Protein AF-A0A955D267-F1 (afdb_monomer_lite)

Radius of gyration: 20.83 Å; chains: 1; bounding box: 54×68×59 Å

Secondary structure (DSSP, 8-state):
-----------------SS-------SEEEEES--TT-SS----S-BSS----S--TT-SSSEE-TTEEEEE-TT-EE-TT-EES-TTS---SEEEEESSSEES-TTS--EEE-TTEEEEESSSEE--EEESS-EEEESS-EE-S-EEE-TT-EEEEEEEEEEETTEE---PPTTSEEEE-TTSTT--SEEEEEETTS-EEEEE-TTSPTT-EEEEEEPPPP-HHHHHHHHHHHHSS----

Foldseek 3Di:
DDDDDPPDPDPDLDDDPDDDDDRQQAPEEEEFDDDVPDPDYDPPLEPAD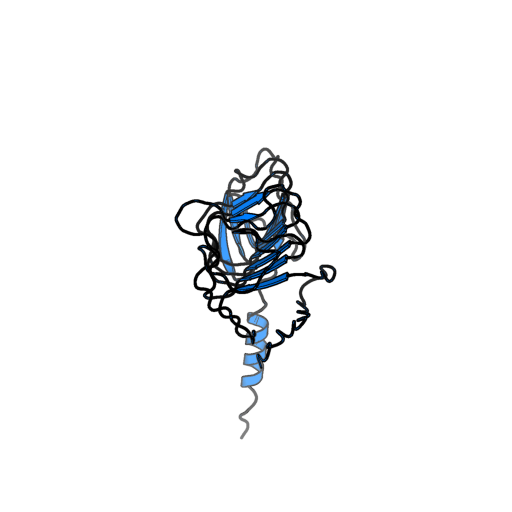DDDDDPPVQCPDLERAASYEYEYDANGEYEAPREDYDPVQPHANTEYEYCEEEYYDDPPHAHEYGHRYEYEANEYEHEEYEYYLYEYEAQYYYYNYAYEAELNYEYEFEFQWKDQLNHTPPPADAPDKDWQQLPDPDRRQWIWDAGQVRDTDIHRCVNYDHNYTYIYHNHHRPPPVVVVVVVVVVVPPDDDD

pLDDT: mean 76.89, std 23.11, range [27.62, 98.25]

Structure (mmCIF, N/CA/C/O backbone):
data_AF-A0A955D267-F1
#
_entry.id   AF-A0A955D267-F1
#
loop_
_atom_site.group_PDB
_atom_site.id
_atom_site.type_symbol
_atom_site.label_atom_id
_atom_site.label_alt_id
_atom_site.label_comp_id
_atom_site.label_asym_id
_atom_site.label_entity_id
_atom_site.label_seq_id
_atom_site.pdbx_PDB_ins_code
_atom_site.Cartn_x
_atom_site.Cartn_y
_atom_site.Cartn_z
_atom_site.occupancy
_atom_site.B_iso_or_equiv
_atom_site.auth_seq_id
_atom_site.auth_comp_id
_atom_site.auth_asym_id
_atom_site.auth_atom_id
_atom_site.pdbx_PDB_model_num
ATOM 1 N N . MET A 1 1 ? 22.257 -27.954 -38.634 1.00 38.00 1 MET A N 1
ATOM 2 C CA . MET A 1 1 ? 20.814 -27.785 -38.364 1.00 38.00 1 MET A CA 1
ATOM 3 C C . MET A 1 1 ? 20.678 -27.353 -36.914 1.00 38.00 1 MET A C 1
ATOM 5 O O . MET A 1 1 ? 20.873 -28.186 -36.045 1.00 38.00 1 MET A O 1
ATOM 9 N N . ASN A 1 2 ? 20.451 -26.062 -36.657 1.00 33.38 2 ASN A N 1
ATOM 10 C CA . ASN A 1 2 ? 20.150 -25.552 -35.317 1.00 33.38 2 ASN A CA 1
ATOM 11 C C . ASN A 1 2 ? 18.632 -25.444 -35.197 1.00 33.38 2 ASN A C 1
ATOM 13 O O . ASN A 1 2 ? 18.011 -24.654 -35.903 1.00 33.38 2 ASN A O 1
ATOM 17 N N . THR A 1 3 ? 18.039 -26.269 -34.344 1.00 40.19 3 THR A N 1
ATOM 18 C CA . THR A 1 3 ? 16.629 -26.176 -33.972 1.00 40.19 3 THR A CA 1
ATOM 19 C C . THR A 1 3 ? 16.466 -25.017 -32.998 1.00 40.19 3 THR A C 1
ATOM 21 O O . THR A 1 3 ? 16.756 -25.149 -31.812 1.00 40.19 3 THR A O 1
ATOM 24 N N . SER A 1 4 ? 16.030 -23.868 -33.511 1.00 37.66 4 SER A N 1
ATOM 25 C CA . SER A 1 4 ? 15.519 -22.760 -32.709 1.00 37.66 4 SER A CA 1
ATOM 26 C C . SER A 1 4 ? 14.298 -23.242 -31.921 1.00 37.66 4 SER A C 1
ATOM 28 O O . SER A 1 4 ? 13.255 -23.525 -32.514 1.00 37.66 4 SER A O 1
ATOM 30 N N . GLN A 1 5 ? 14.418 -23.360 -30.599 1.00 33.06 5 GLN A N 1
ATOM 31 C CA . GLN A 1 5 ? 13.253 -23.522 -29.734 1.00 33.06 5 GLN A CA 1
ATOM 32 C C . GLN A 1 5 ? 12.481 -22.200 -29.733 1.00 33.06 5 GLN A C 1
ATOM 34 O O . GLN A 1 5 ? 12.948 -21.192 -29.208 1.00 33.06 5 GLN A O 1
ATOM 39 N N . LEU A 1 6 ? 11.316 -22.208 -30.380 1.00 33.72 6 LEU A N 1
ATOM 40 C CA . LEU A 1 6 ? 10.323 -21.146 -30.286 1.00 33.72 6 LEU A CA 1
ATOM 41 C C . LEU A 1 6 ? 9.853 -21.050 -28.830 1.00 33.72 6 LEU A C 1
ATOM 43 O O . LEU A 1 6 ? 9.139 -21.929 -28.346 1.00 33.72 6 LEU A O 1
ATOM 47 N N . ALA A 1 7 ? 10.243 -19.980 -28.139 1.00 30.81 7 ALA A N 1
ATOM 48 C CA . ALA A 1 7 ? 9.592 -19.579 -26.902 1.00 30.81 7 ALA A CA 1
ATOM 49 C C . ALA A 1 7 ? 8.142 -19.210 -27.244 1.00 30.81 7 ALA A C 1
ATOM 51 O O . ALA A 1 7 ? 7.879 -18.229 -27.939 1.00 30.81 7 ALA A O 1
ATOM 52 N N . THR A 1 8 ? 7.198 -20.047 -26.821 1.00 27.62 8 THR A N 1
ATOM 53 C CA . THR A 1 8 ? 5.772 -19.756 -26.971 1.00 27.62 8 THR A CA 1
ATOM 54 C C . THR A 1 8 ? 5.404 -18.758 -25.882 1.00 27.62 8 THR A C 1
ATOM 56 O O . THR A 1 8 ? 5.398 -19.104 -24.703 1.00 27.62 8 THR A O 1
ATOM 59 N N . VAL A 1 9 ? 5.135 -17.511 -26.269 1.00 30.92 9 VAL A N 1
ATOM 60 C CA . VAL A 1 9 ? 4.567 -16.499 -25.373 1.00 30.92 9 VAL A CA 1
ATOM 61 C C . VAL A 1 9 ? 3.122 -16.910 -25.099 1.00 30.92 9 VAL A C 1
ATOM 63 O O . VAL A 1 9 ? 2.236 -16.693 -25.921 1.00 30.92 9 VAL A O 1
ATOM 66 N N . ALA A 1 10 ? 2.891 -17.580 -23.972 1.00 30.97 10 ALA A N 1
ATOM 67 C CA . ALA A 1 10 ? 1.545 -17.844 -23.491 1.00 30.97 10 ALA A CA 1
ATOM 68 C C . ALA A 1 10 ? 1.017 -16.566 -22.833 1.00 30.97 10 ALA A C 1
ATOM 70 O O . ALA A 1 10 ? 1.478 -16.167 -21.766 1.00 30.97 10 ALA A O 1
ATOM 71 N N . THR A 1 11 ? 0.060 -15.906 -23.480 1.00 33.47 11 THR A N 1
ATOM 72 C CA . THR A 1 11 ? -0.694 -14.809 -22.872 1.00 33.47 11 THR A CA 1
ATOM 73 C C . THR A 1 11 ? -1.591 -15.407 -21.788 1.00 33.47 11 THR A C 1
ATOM 75 O O . THR A 1 11 ? -2.624 -16.005 -22.086 1.00 33.47 11 THR A O 1
ATOM 78 N N . LEU A 1 12 ? -1.169 -15.322 -20.525 1.00 31.92 12 LEU A N 1
ATOM 79 C CA . LEU A 1 12 ? -1.964 -15.776 -19.388 1.00 31.92 12 LEU A CA 1
ATOM 80 C C . LEU A 1 12 ? -2.878 -14.631 -18.938 1.00 31.92 12 LEU A C 1
ATOM 82 O O . LEU A 1 12 ? -2.429 -13.671 -18.320 1.00 31.92 12 LEU A O 1
ATOM 86 N N . THR A 1 13 ? -4.170 -14.725 -19.245 1.00 31.95 13 THR A N 1
ATOM 87 C CA . THR A 1 13 ? -5.175 -13.786 -18.732 1.00 31.95 13 THR A CA 1
ATOM 88 C C . THR A 1 13 ? -5.566 -14.197 -17.311 1.00 31.95 13 THR A C 1
ATOM 90 O O . THR A 1 13 ? -6.443 -15.039 -17.113 1.00 31.95 13 THR A O 1
ATOM 93 N N . LEU A 1 14 ? -4.896 -13.634 -16.303 1.00 30.53 14 LEU A N 1
ATOM 94 C CA . LEU A 1 14 ? -5.257 -13.834 -14.899 1.00 30.53 14 LEU A CA 1
ATOM 95 C C . LEU A 1 14 ? -6.478 -12.958 -14.568 1.00 30.53 14 LEU A C 1
ATOM 97 O O . LEU A 1 14 ? -6.387 -11.735 -14.563 1.00 30.53 14 LEU A O 1
ATOM 101 N N . THR A 1 15 ? -7.637 -13.569 -14.311 1.00 30.72 15 THR A N 1
ATOM 102 C CA . THR A 1 15 ? -8.845 -12.825 -13.910 1.00 30.72 15 THR A CA 1
ATOM 103 C C . THR A 1 15 ? -8.922 -12.788 -12.383 1.00 30.72 15 THR A C 1
ATOM 105 O O . THR A 1 15 ? -9.498 -13.680 -11.760 1.00 30.72 15 THR A O 1
ATOM 108 N N . LEU A 1 16 ? -8.307 -11.781 -11.758 1.00 33.72 16 LEU A N 1
ATOM 109 C CA . LEU A 1 16 ? -8.447 -11.537 -10.320 1.00 33.72 16 LEU A CA 1
ATOM 110 C C . LEU A 1 16 ? -9.866 -11.028 -10.039 1.00 33.72 16 LEU A C 1
ATOM 112 O O . LEU A 1 16 ? -10.233 -9.913 -10.402 1.00 33.72 16 LEU A O 1
ATOM 116 N N . THR A 1 17 ? -10.689 -11.865 -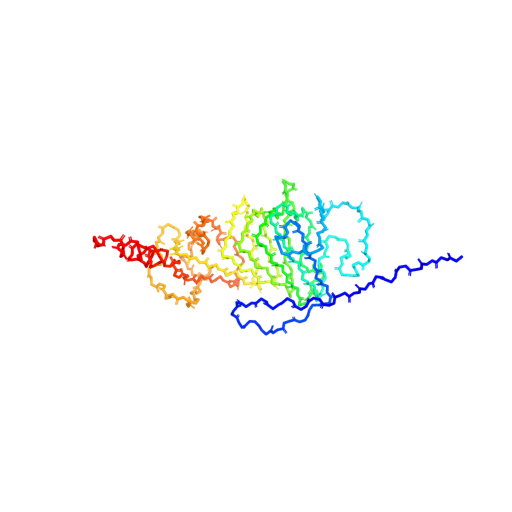9.408 1.00 33.81 17 THR A N 1
ATOM 117 C CA . THR A 1 17 ? -12.029 -11.461 -8.965 1.00 33.81 17 THR A CA 1
ATOM 118 C C . THR A 1 17 ? -11.925 -10.844 -7.575 1.00 33.81 17 THR A C 1
ATOM 120 O O . THR A 1 17 ? -12.118 -11.524 -6.572 1.00 33.81 17 THR A O 1
ATOM 123 N N . ALA A 1 18 ? -11.623 -9.549 -7.519 1.00 32.06 18 ALA A N 1
ATOM 124 C CA . ALA A 1 18 ? -11.915 -8.713 -6.360 1.00 32.06 18 ALA A CA 1
ATOM 125 C C . ALA A 1 18 ? -12.164 -7.265 -6.822 1.00 32.06 18 ALA A C 1
ATOM 127 O O . ALA A 1 18 ? -11.240 -6.565 -7.208 1.00 32.06 18 ALA A O 1
ATOM 128 N N . GLY A 1 19 ? -13.437 -6.848 -6.812 1.00 35.00 19 GLY A N 1
ATOM 129 C CA . GLY A 1 19 ? -13.861 -5.441 -6.788 1.00 35.00 19 GLY A CA 1
ATOM 130 C C . GLY A 1 19 ? -13.443 -4.551 -7.964 1.00 35.00 19 GLY A C 1
ATOM 131 O O . GLY A 1 19 ? -12.580 -3.709 -7.792 1.00 35.00 19 GLY A O 1
ATOM 132 N N . ILE A 1 20 ? -14.101 -4.708 -9.122 1.00 33.75 20 ILE A N 1
ATOM 133 C CA . ILE A 1 20 ? -14.244 -3.740 -10.241 1.00 33.75 20 ILE A CA 1
ATOM 134 C C . ILE A 1 20 ? -13.129 -2.671 -10.354 1.00 33.75 20 ILE A C 1
ATOM 136 O O . ILE A 1 20 ? -13.398 -1.472 -10.392 1.00 33.75 20 ILE A O 1
ATOM 140 N N . ALA A 1 21 ? -11.873 -3.091 -10.479 1.00 44.81 21 ALA A N 1
ATOM 141 C CA . ALA A 1 21 ? -10.917 -2.337 -11.275 1.00 44.81 21 ALA A CA 1
ATOM 142 C C . ALA A 1 21 ? -11.182 -2.729 -12.734 1.00 44.81 21 ALA A C 1
ATOM 144 O O . ALA A 1 21 ? -11.364 -3.913 -13.033 1.00 44.81 21 ALA A O 1
ATOM 145 N N . ALA A 1 22 ? -11.291 -1.754 -13.641 1.00 49.09 22 ALA A N 1
ATOM 146 C CA . ALA A 1 22 ? -11.425 -2.042 -15.068 1.00 49.09 22 ALA A CA 1
ATOM 147 C C . ALA A 1 22 ? -10.337 -3.043 -15.482 1.00 49.09 22 ALA A C 1
ATOM 149 O O . ALA A 1 22 ? -9.199 -2.906 -15.039 1.00 49.09 22 ALA A O 1
ATOM 150 N N . ALA A 1 23 ? -10.678 -4.052 -16.289 1.00 56.66 23 ALA A N 1
ATOM 151 C CA . ALA A 1 23 ? -9.711 -5.051 -16.732 1.00 56.66 23 ALA A CA 1
ATOM 152 C C . ALA A 1 23 ? -8.517 -4.345 -17.397 1.00 56.66 23 ALA A C 1
ATOM 154 O O . ALA A 1 23 ? -8.646 -3.790 -18.490 1.00 56.66 23 ALA A O 1
ATOM 155 N N . ARG A 1 24 ? -7.372 -4.321 -16.710 1.00 70.88 24 ARG A N 1
ATOM 156 C CA . ARG A 1 24 ? -6.133 -3.742 -17.230 1.00 70.88 24 ARG A CA 1
ATOM 157 C C . ARG A 1 24 ? -5.422 -4.818 -18.031 1.00 70.88 24 ARG A C 1
ATOM 159 O O . ARG A 1 24 ? -5.389 -5.981 -17.638 1.00 70.88 24 ARG A O 1
ATOM 166 N N . THR A 1 25 ? -4.877 -4.431 -19.176 1.00 76.62 25 THR A N 1
ATOM 167 C CA . THR A 1 25 ? -3.987 -5.304 -19.942 1.00 76.62 25 THR A CA 1
ATOM 168 C C . THR A 1 25 ? -2.562 -4.879 -19.628 1.00 76.62 25 THR A C 1
ATOM 170 O O . THR A 1 25 ? -2.243 -3.698 -19.747 1.00 76.62 25 THR A O 1
ATOM 173 N N . PHE A 1 26 ? -1.729 -5.829 -19.213 1.00 73.25 26 PHE A N 1
ATOM 174 C CA . PHE A 1 26 ? -0.303 -5.618 -18.987 1.00 73.25 26 PHE A CA 1
ATOM 175 C C . PHE A 1 26 ? 0.482 -6.277 -20.114 1.00 73.25 26 PHE A C 1
ATOM 177 O O . PHE A 1 26 ? 0.151 -7.383 -20.550 1.00 73.25 26 PHE A O 1
ATOM 184 N N . THR A 1 27 ? 1.515 -5.595 -20.596 1.00 76.44 27 THR A N 1
ATOM 185 C CA . THR A 1 27 ? 2.427 -6.147 -21.606 1.00 76.44 27 THR A CA 1
ATOM 186 C C . THR A 1 27 ? 3.469 -7.056 -20.965 1.00 76.44 27 THR A C 1
ATOM 188 O O . THR A 1 27 ? 3.955 -7.983 -21.608 1.00 76.44 27 THR A O 1
ATOM 191 N N . THR A 1 28 ? 3.782 -6.824 -19.687 1.00 75.25 28 THR A N 1
ATOM 192 C CA . THR A 1 28 ? 4.731 -7.619 -18.906 1.00 75.25 28 THR A CA 1
ATOM 193 C C . THR A 1 28 ? 4.087 -8.075 -17.605 1.00 75.25 28 THR A C 1
ATOM 195 O O . THR A 1 28 ? 3.559 -7.254 -16.864 1.00 75.25 28 THR A O 1
ATOM 198 N N . VAL A 1 29 ? 4.165 -9.372 -17.301 1.00 80.25 29 VAL A N 1
ATOM 199 C CA . VAL A 1 29 ? 3.752 -9.939 -16.008 1.00 80.25 29 VAL A CA 1
ATOM 200 C C . VAL A 1 29 ? 4.915 -10.748 -15.444 1.00 80.25 29 VAL A C 1
ATOM 202 O O . VAL A 1 29 ? 5.410 -11.662 -16.102 1.00 80.25 29 VAL A O 1
ATOM 205 N N . LEU A 1 30 ? 5.347 -10.413 -14.230 1.00 81.88 30 LEU A N 1
ATOM 206 C CA . LEU A 1 30 ? 6.429 -11.081 -13.515 1.00 81.88 30 LEU A CA 1
ATOM 207 C C . LEU A 1 30 ? 5.902 -11.700 -12.221 1.00 81.88 30 LEU A C 1
ATOM 209 O O . LEU A 1 30 ? 5.341 -11.000 -11.389 1.00 81.88 30 LEU A O 1
ATOM 213 N N . ASN A 1 31 ? 6.148 -12.989 -12.011 1.00 79.75 31 ASN A N 1
ATOM 214 C CA . ASN A 1 31 ? 5.818 -13.675 -10.762 1.00 79.75 31 ASN A CA 1
ATOM 215 C C . ASN A 1 31 ? 7.115 -14.080 -10.053 1.00 79.75 31 ASN A C 1
ATOM 217 O O . ASN A 1 31 ? 7.972 -14.719 -10.666 1.00 79.75 31 ASN A O 1
ATOM 221 N N . ILE A 1 32 ? 7.261 -13.716 -8.777 1.00 76.38 32 ILE A N 1
ATOM 222 C CA . ILE A 1 32 ? 8.449 -14.003 -7.960 1.00 76.38 32 ILE A CA 1
ATOM 223 C C . ILE A 1 32 ? 8.035 -14.799 -6.721 1.00 76.38 32 ILE A C 1
ATOM 225 O O . ILE A 1 32 ? 7.131 -14.395 -5.992 1.00 76.38 32 ILE A O 1
ATOM 229 N N . GLY A 1 33 ? 8.753 -15.886 -6.438 1.00 66.62 33 GLY A N 1
ATOM 230 C CA . GLY A 1 33 ? 8.506 -16.754 -5.286 1.00 66.62 33 GLY A CA 1
ATOM 231 C C . GLY A 1 33 ? 7.738 -18.022 -5.649 1.00 66.62 33 GLY A C 1
ATOM 232 O O . GLY A 1 33 ? 7.451 -18.298 -6.814 1.00 66.62 33 GLY A O 1
ATOM 233 N N . THR A 1 34 ? 7.424 -18.822 -4.634 1.00 70.19 34 THR A N 1
ATOM 234 C CA . THR A 1 34 ? 6.665 -20.060 -4.816 1.00 70.19 34 THR A CA 1
ATOM 235 C C . THR A 1 34 ? 5.184 -19.714 -4.879 1.00 70.19 34 THR A C 1
ATOM 237 O O . THR A 1 34 ? 4.509 -19.651 -3.849 1.00 70.19 34 THR A O 1
ATOM 240 N N . ASP A 1 35 ? 4.680 -19.449 -6.081 1.00 56.88 35 ASP A N 1
ATOM 241 C CA . ASP A 1 35 ? 3.239 -19.423 -6.313 1.00 56.88 35 ASP A CA 1
ATOM 242 C C . ASP A 1 35 ? 2.715 -20.873 -6.255 1.00 56.88 35 ASP A C 1
ATOM 244 O O . ASP A 1 35 ? 3.151 -21.703 -7.058 1.00 56.88 35 ASP A O 1
ATOM 248 N N . PRO A 1 36 ? 1.790 -21.214 -5.339 1.00 53.16 36 PRO A N 1
ATOM 249 C CA . PRO A 1 36 ? 1.198 -22.550 -5.283 1.00 53.16 36 PRO A CA 1
ATOM 250 C C . PRO A 1 36 ? 0.411 -22.935 -6.550 1.00 53.16 36 PRO A C 1
ATOM 252 O O . PRO A 1 36 ? 0.078 -24.109 -6.708 1.00 53.16 36 PRO A O 1
ATOM 255 N N . ASN A 1 37 ? 0.118 -21.986 -7.447 1.00 48.72 37 ASN A N 1
ATOM 256 C CA . ASN A 1 37 ? -0.680 -22.191 -8.656 1.00 48.72 37 ASN A CA 1
ATOM 257 C C . ASN A 1 37 ? 0.075 -21.936 -9.979 1.00 48.72 37 ASN A C 1
ATOM 259 O O . ASN A 1 37 ? -0.503 -22.171 -11.043 1.00 48.72 37 ASN A O 1
ATOM 263 N N . ALA A 1 38 ? 1.338 -21.487 -9.967 1.00 47.62 38 ALA A N 1
ATOM 264 C CA . ALA A 1 38 ? 2.069 -21.202 -11.208 1.00 47.62 38 ALA A CA 1
ATOM 265 C C . ALA A 1 38 ? 2.815 -22.429 -11.753 1.00 47.62 38 ALA A C 1
ATOM 267 O O . ALA A 1 38 ? 3.667 -23.017 -11.091 1.00 47.62 38 ALA A O 1
ATOM 268 N N . GLY A 1 39 ? 2.567 -22.755 -13.027 1.00 34.62 39 GLY A N 1
ATOM 269 C CA . GLY A 1 39 ? 3.321 -23.760 -13.790 1.00 34.62 39 GLY A CA 1
ATOM 270 C C . GLY A 1 39 ? 4.699 -23.295 -14.286 1.00 34.62 39 GLY A C 1
ATOM 271 O O . GLY A 1 39 ? 5.420 -24.085 -14.889 1.00 34.62 39 GLY A O 1
ATOM 272 N N . VAL A 1 40 ? 5.076 -22.034 -14.048 1.00 39.03 40 VAL A N 1
ATOM 273 C CA . VAL A 1 40 ? 6.408 -21.496 -14.357 1.00 39.03 40 VAL A CA 1
ATOM 274 C C . VAL A 1 40 ? 6.882 -20.691 -13.153 1.00 39.03 40 VAL A C 1
ATOM 276 O O . VAL A 1 40 ? 6.442 -19.567 -12.926 1.00 39.03 40 VAL A O 1
ATOM 279 N N . MET A 1 41 ? 7.752 -21.314 -12.362 1.00 40.75 41 MET A N 1
ATOM 280 C CA . MET A 1 41 ? 8.455 -20.691 -11.246 1.00 40.75 41 MET A CA 1
ATOM 281 C C . MET A 1 41 ? 9.782 -20.136 -11.758 1.00 40.75 41 MET A C 1
ATOM 283 O O . MET A 1 41 ? 10.575 -20.876 -12.339 1.00 40.75 41 MET A O 1
ATOM 287 N N . PHE A 1 42 ? 10.048 -18.861 -11.500 1.00 45.03 42 PHE A N 1
ATOM 288 C CA . PHE A 1 42 ? 11.422 -18.390 -11.396 1.00 45.03 42 PHE A CA 1
ATOM 289 C C . PHE A 1 42 ? 11.786 -18.525 -9.918 1.00 45.03 42 PHE A C 1
ATOM 291 O O . PHE A 1 42 ? 11.298 -17.746 -9.098 1.00 45.03 42 PHE A O 1
ATOM 298 N N . ASP A 1 43 ? 12.616 -19.506 -9.550 1.00 36.97 43 ASP A N 1
ATOM 299 C CA . ASP A 1 43 ? 13.201 -19.602 -8.202 1.00 36.97 43 ASP A CA 1
ATOM 300 C C . ASP A 1 43 ? 14.299 -18.534 -8.015 1.00 36.97 43 ASP A C 1
ATOM 302 O O . ASP A 1 43 ? 15.398 -18.776 -7.530 1.00 36.97 43 ASP A O 1
ATOM 306 N N . GLY A 1 44 ? 13.995 -17.303 -8.434 1.00 39.88 44 GLY A N 1
ATOM 307 C CA . GLY A 1 44 ? 14.879 -16.159 -8.349 1.00 39.88 44 GLY A CA 1
ATOM 308 C C . GLY A 1 44 ? 15.098 -15.787 -6.894 1.00 39.88 44 GLY A C 1
ATOM 309 O O . GLY A 1 44 ? 14.330 -15.024 -6.314 1.00 39.88 44 GLY A O 1
ATOM 310 N N . SER A 1 45 ? 16.196 -16.279 -6.330 1.00 33.12 45 SER A N 1
ATOM 311 C CA . SER A 1 45 ? 16.725 -15.903 -5.020 1.00 33.12 45 SER A CA 1
ATOM 312 C C . SER A 1 45 ? 17.074 -14.413 -4.880 1.00 33.12 45 SER A C 1
ATOM 314 O O . SER A 1 45 ? 17.509 -14.005 -3.808 1.00 33.12 45 SER A O 1
ATOM 316 N N . SER A 1 46 ? 16.889 -13.590 -5.915 1.00 40.41 46 SER A N 1
ATOM 317 C CA . SER A 1 46 ? 16.994 -12.128 -5.860 1.00 40.41 46 SER A CA 1
ATOM 318 C C . SER A 1 46 ? 16.780 -11.512 -7.247 1.00 40.41 46 SER A C 1
ATOM 320 O O . SER A 1 46 ? 17.562 -11.757 -8.162 1.00 40.41 46 SER A O 1
ATOM 322 N N . VAL A 1 47 ? 15.788 -10.629 -7.410 1.00 48.31 47 VAL A N 1
ATOM 323 C CA . VAL A 1 47 ? 15.781 -9.660 -8.525 1.00 48.31 47 VAL A CA 1
ATOM 324 C C . VAL A 1 47 ? 16.547 -8.430 -8.047 1.00 48.31 47 VAL A C 1
ATOM 326 O O . VAL A 1 47 ? 15.983 -7.458 -7.556 1.00 48.31 47 VAL A O 1
ATOM 329 N N . GLY A 1 48 ? 17.871 -8.541 -8.061 1.00 40.72 48 GLY A N 1
ATOM 330 C CA . GLY A 1 48 ? 18.771 -7.492 -7.592 1.00 40.72 48 GLY A CA 1
ATOM 331 C C . GLY A 1 48 ? 20.201 -8.004 -7.573 1.00 40.72 48 GLY A C 1
ATOM 332 O O . GLY A 1 48 ? 20.674 -8.519 -6.565 1.00 40.72 48 GLY A O 1
ATOM 333 N N . GLY A 1 49 ? 20.871 -7.900 -8.719 1.00 33.44 49 GLY A N 1
ATOM 334 C CA . GLY A 1 49 ? 22.256 -8.329 -8.896 1.00 33.44 49 GLY A CA 1
ATOM 335 C C . GLY A 1 49 ? 22.424 -9.243 -10.103 1.00 33.44 49 GLY A C 1
ATOM 336 O O . GLY A 1 49 ? 22.381 -10.455 -9.965 1.00 33.44 49 GLY A O 1
ATOM 337 N N . GLY A 1 50 ? 22.608 -8.627 -11.273 1.00 40.47 50 GLY A N 1
ATOM 338 C CA . GLY A 1 50 ? 23.215 -9.201 -12.479 1.00 40.47 50 GLY A CA 1
ATOM 339 C C . GLY A 1 50 ? 23.089 -10.709 -12.708 1.00 40.47 50 GLY A C 1
ATOM 340 O O . GLY A 1 50 ? 24.079 -11.416 -12.575 1.00 40.47 50 GLY A O 1
ATOM 341 N N . PHE A 1 51 ? 21.936 -11.172 -13.188 1.00 32.88 51 PHE A N 1
ATOM 342 C CA . PHE A 1 51 ? 21.847 -12.406 -13.971 1.00 32.88 51 PHE A CA 1
ATOM 343 C C . PHE A 1 51 ? 20.876 -12.188 -15.130 1.00 32.88 51 PHE A C 1
ATOM 345 O O . PHE A 1 51 ? 19.759 -11.718 -14.936 1.00 32.88 51 PHE A O 1
ATOM 352 N N . GLY A 1 52 ? 21.333 -12.477 -16.348 1.00 49.09 52 GLY A N 1
ATOM 353 C CA . GLY A 1 52 ? 20.528 -12.369 -17.556 1.00 49.09 52 GLY A CA 1
ATOM 354 C C . GLY A 1 52 ? 19.858 -13.694 -17.890 1.00 49.09 52 GLY A C 1
ATOM 355 O O . GLY A 1 52 ? 20.562 -14.646 -18.199 1.00 49.09 52 GLY A O 1
ATOM 356 N N . PHE A 1 53 ? 18.525 -13.716 -17.893 1.00 32.88 53 PHE A N 1
ATOM 357 C CA . PHE A 1 53 ? 17.709 -14.472 -18.845 1.00 32.88 53 PHE A CA 1
ATOM 358 C C . PHE A 1 53 ? 16.357 -13.777 -19.037 1.00 32.88 53 PHE A C 1
ATOM 360 O O . PHE A 1 53 ? 15.794 -13.226 -18.098 1.00 32.88 53 PHE A O 1
ATOM 367 N N . VAL A 1 54 ? 15.873 -13.876 -20.281 1.00 35.94 54 VAL A N 1
ATOM 368 C CA . VAL A 1 54 ? 14.715 -13.207 -20.895 1.00 35.94 54 VAL A CA 1
ATOM 369 C C . VAL A 1 54 ? 14.888 -11.689 -20.977 1.00 35.94 54 VAL A C 1
ATOM 371 O O . VAL A 1 54 ? 14.981 -11.001 -19.968 1.00 35.94 54 VAL A O 1
ATOM 374 N N . SER A 1 55 ? 14.933 -11.167 -22.207 1.00 40.53 55 SER A N 1
ATOM 375 C CA . SER A 1 55 ? 14.750 -9.736 -22.469 1.00 40.53 55 SER A CA 1
ATOM 376 C C . SER A 1 55 ? 13.352 -9.363 -21.984 1.00 40.53 55 SER A C 1
ATOM 378 O O . SER A 1 55 ? 12.360 -9.548 -22.682 1.00 40.53 55 SER A O 1
ATOM 380 N N . LEU A 1 56 ? 13.267 -8.959 -20.722 1.00 45.12 56 LEU A N 1
ATOM 381 C CA . LEU A 1 56 ? 12.161 -8.204 -20.175 1.00 45.12 56 LEU A CA 1
ATOM 382 C C . LEU A 1 56 ? 12.469 -6.771 -20.571 1.00 45.12 56 LEU A C 1
ATOM 384 O O . LEU A 1 56 ? 13.144 -6.062 -19.830 1.00 45.12 56 LEU A O 1
ATOM 388 N N . ASP A 1 57 ? 12.020 -6.353 -21.751 1.00 42.12 57 ASP A N 1
ATOM 389 C CA . ASP A 1 57 ? 12.256 -4.987 -22.239 1.00 42.12 57 ASP A CA 1
ATOM 390 C C . ASP A 1 57 ? 11.729 -3.919 -21.240 1.00 42.12 57 ASP A C 1
ATOM 392 O O . ASP A 1 57 ? 12.150 -2.767 -21.288 1.00 42.12 57 ASP A O 1
ATOM 396 N N . ASN A 1 58 ? 10.899 -4.329 -20.264 1.00 40.44 58 ASN A N 1
ATOM 397 C CA . ASN A 1 58 ? 10.356 -3.523 -19.163 1.00 40.44 58 ASN A CA 1
ATOM 398 C C . ASN A 1 58 ? 11.065 -3.653 -17.793 1.00 40.44 58 ASN A C 1
ATOM 400 O O . ASN A 1 58 ? 10.630 -2.998 -16.844 1.00 40.44 58 ASN A O 1
ATOM 404 N N . LEU A 1 59 ? 12.130 -4.456 -17.657 1.00 47.97 59 LEU A N 1
ATOM 405 C CA . LEU A 1 59 ? 13.042 -4.424 -16.500 1.00 47.97 59 LEU A CA 1
ATOM 406 C C . LEU A 1 59 ? 14.402 -3.855 -16.924 1.00 47.97 59 LEU A C 1
ATOM 408 O O . LEU A 1 59 ? 15.415 -4.556 -16.975 1.00 47.97 59 LEU A O 1
ATOM 412 N N . SER A 1 60 ? 14.450 -2.563 -17.250 1.00 45.22 60 SER A N 1
ATOM 413 C CA . SER A 1 60 ? 15.721 -1.873 -17.477 1.00 45.22 60 SER A CA 1
ATOM 414 C C . SER A 1 60 ? 16.394 -1.572 -16.130 1.00 45.22 60 SER A C 1
ATOM 416 O O . SER A 1 60 ? 16.242 -0.490 -15.562 1.00 45.22 60 SER A O 1
ATOM 418 N N . GLY A 1 61 ? 17.121 -2.549 -15.586 1.00 58.09 61 GLY A N 1
ATOM 419 C CA . GLY A 1 61 ? 17.751 -2.445 -14.267 1.00 58.09 61 GLY A CA 1
ATOM 420 C C . GLY A 1 61 ? 16.788 -2.775 -13.122 1.00 58.09 61 GLY A C 1
ATOM 421 O O . GLY A 1 61 ? 15.968 -3.680 -13.234 1.00 58.09 61 GLY A O 1
ATOM 422 N N . ASN A 1 62 ? 16.896 -2.054 -12.002 1.00 73.88 62 ASN A N 1
ATOM 423 C CA . ASN A 1 62 ? 16.052 -2.243 -10.815 1.00 73.88 62 ASN A CA 1
ATOM 424 C C . ASN A 1 62 ? 14.711 -1.481 -10.941 1.00 73.88 62 ASN A C 1
ATOM 426 O O . ASN A 1 62 ? 14.317 -0.795 -10.002 1.00 73.88 62 ASN A O 1
ATOM 430 N N . VAL A 1 63 ? 14.051 -1.507 -12.104 1.00 84.31 63 VAL A N 1
ATOM 431 C CA . VAL A 1 63 ? 12.833 -0.720 -12.384 1.00 84.31 63 VAL A CA 1
ATOM 432 C C . VAL A 1 63 ? 11.774 -1.603 -13.035 1.00 84.31 63 VAL A C 1
ATOM 434 O O . VAL A 1 63 ? 12.078 -2.249 -14.030 1.00 84.31 63 VAL A O 1
ATOM 437 N N . LEU A 1 64 ? 10.537 -1.585 -12.533 1.00 88.62 64 LEU A N 1
ATOM 438 C CA . LEU A 1 64 ? 9.363 -2.059 -13.274 1.00 88.62 64 LEU A CA 1
ATOM 439 C C . LEU A 1 64 ? 8.808 -0.912 -14.126 1.00 88.62 64 LEU A C 1
ATOM 441 O O . LEU A 1 64 ? 8.371 0.096 -13.573 1.00 88.62 64 LEU A O 1
ATOM 445 N N . GLY A 1 65 ? 8.868 -1.046 -15.451 1.00 88.31 65 GLY A N 1
ATOM 446 C CA . GLY A 1 65 ? 8.371 -0.046 -16.400 1.00 88.31 65 GLY A CA 1
ATOM 447 C C . GLY A 1 65 ? 6.848 -0.037 -16.577 1.00 88.31 65 GLY A C 1
ATOM 448 O O . GLY A 1 65 ? 6.128 -0.835 -15.975 1.00 88.31 65 GLY A O 1
ATOM 449 N N . SER A 1 66 ? 6.375 0.878 -17.431 1.00 89.88 66 SER A N 1
ATOM 450 C CA . SER A 1 66 ? 4.960 1.018 -17.798 1.00 89.88 66 SER A CA 1
ATOM 451 C C . SER A 1 66 ? 4.356 -0.276 -18.346 1.00 89.88 66 SER A C 1
ATOM 453 O O . SER A 1 66 ? 5.055 -1.104 -18.930 1.00 89.88 66 SER A O 1
ATOM 455 N N . ASP A 1 67 ? 3.045 -0.440 -18.162 1.00 89.31 67 ASP A N 1
ATOM 456 C CA . ASP A 1 67 ? 2.295 -1.646 -18.546 1.00 89.31 67 ASP A CA 1
ATOM 457 C C . ASP A 1 67 ? 2.860 -2.946 -17.934 1.00 89.31 67 ASP A C 1
ATOM 459 O O . ASP A 1 67 ? 2.688 -4.041 -18.485 1.00 89.31 67 ASP A O 1
ATOM 463 N N . GLY A 1 68 ? 3.546 -2.829 -16.795 1.00 86.81 68 GLY A N 1
ATOM 464 C CA . GLY A 1 68 ? 4.149 -3.928 -16.056 1.00 86.81 68 GLY A CA 1
ATOM 465 C C . GLY A 1 68 ? 3.332 -4.334 -14.833 1.00 86.81 68 GLY A C 1
ATOM 466 O O . GLY A 1 68 ? 2.885 -3.490 -14.060 1.00 86.81 68 GLY A O 1
ATOM 467 N N . GLN A 1 69 ? 3.205 -5.639 -14.617 1.00 89.69 69 GLN A N 1
ATOM 468 C CA . GLN A 1 69 ? 2.686 -6.221 -13.386 1.00 89.69 69 GLN A CA 1
ATOM 469 C C . GLN A 1 69 ? 3.751 -7.095 -12.719 1.00 89.69 69 GLN A C 1
ATOM 471 O O . GLN A 1 69 ? 4.417 -7.887 -13.387 1.00 89.69 69 GLN A O 1
ATOM 476 N N . LEU A 1 70 ? 3.884 -6.992 -11.397 1.00 90.06 70 LEU A N 1
ATOM 477 C CA . LEU A 1 70 ? 4.698 -7.889 -10.579 1.00 90.06 70 LEU A CA 1
ATOM 478 C C . LEU A 1 70 ? 3.841 -8.511 -9.479 1.00 90.06 70 LEU A C 1
ATOM 480 O O . LEU A 1 70 ? 3.204 -7.800 -8.714 1.00 90.06 70 LEU A O 1
ATOM 484 N N . ASN A 1 71 ? 3.875 -9.831 -9.346 1.00 87.56 71 ASN A N 1
ATOM 485 C CA . ASN A 1 71 ? 3.265 -10.553 -8.238 1.00 87.56 71 ASN A CA 1
ATOM 486 C C . ASN A 1 71 ? 4.366 -11.187 -7.382 1.00 87.56 71 ASN A C 1
ATOM 488 O O . ASN A 1 71 ? 5.161 -11.994 -7.869 1.00 87.56 71 ASN A O 1
ATOM 492 N N . LEU A 1 72 ? 4.416 -10.818 -6.106 1.00 88.50 72 LEU A N 1
ATOM 493 C CA . LEU A 1 72 ? 5.346 -11.358 -5.125 1.00 88.50 72 LEU A CA 1
ATOM 494 C C . LEU A 1 72 ? 4.621 -12.336 -4.203 1.00 88.50 72 LEU A C 1
ATOM 496 O O . LEU A 1 72 ? 3.671 -11.973 -3.508 1.00 88.50 72 LEU A O 1
ATOM 500 N N . PHE A 1 73 ? 5.102 -13.572 -4.174 1.00 87.75 73 PHE A N 1
ATOM 501 C CA . PHE A 1 73 ? 4.575 -14.654 -3.353 1.00 87.75 73 PHE A CA 1
ATOM 502 C C . PHE A 1 73 ? 5.539 -15.019 -2.222 1.00 87.75 73 PHE A C 1
ATOM 504 O O . PHE A 1 73 ? 6.665 -14.523 -2.127 1.00 87.75 73 PHE A O 1
ATOM 511 N N . ASN A 1 74 ? 5.101 -15.934 -1.356 1.00 86.62 74 ASN A N 1
ATOM 512 C CA . ASN A 1 74 ? 5.944 -16.484 -0.299 1.00 86.62 74 ASN A CA 1
ATOM 513 C C . ASN A 1 74 ? 7.258 -17.052 -0.855 1.00 86.62 74 ASN A C 1
ATOM 515 O O . ASN A 1 74 ? 7.311 -17.615 -1.947 1.00 86.62 74 ASN A O 1
ATOM 519 N N . GLY A 1 75 ? 8.338 -16.858 -0.096 1.00 82.12 75 GLY A N 1
ATOM 520 C CA . GLY A 1 75 ? 9.698 -17.212 -0.511 1.00 82.12 75 GLY A CA 1
ATOM 521 C C . GLY A 1 75 ? 10.330 -16.248 -1.522 1.00 82.12 75 GLY A C 1
ATOM 522 O O . GLY A 1 75 ? 11.545 -16.281 -1.690 1.00 82.12 75 GLY A O 1
ATOM 523 N N . GLY A 1 76 ? 9.548 -15.368 -2.156 1.00 82.50 76 GLY A N 1
ATOM 524 C CA . GLY A 1 76 ? 10.062 -14.317 -3.026 1.00 82.50 76 GLY A CA 1
ATOM 525 C C . GLY A 1 76 ? 10.720 -13.174 -2.249 1.00 82.50 76 GLY A C 1
ATOM 526 O O . GLY A 1 76 ? 10.430 -12.944 -1.070 1.00 82.50 76 GLY A O 1
ATOM 527 N N . SER A 1 77 ? 11.599 -12.434 -2.926 1.00 84.12 77 SER A N 1
ATOM 528 C CA . SER A 1 77 ? 12.226 -11.234 -2.374 1.00 84.12 77 SER A CA 1
ATOM 529 C C . SER A 1 77 ? 12.389 -10.145 -3.433 1.00 84.12 77 SER A C 1
ATOM 531 O O . SER A 1 77 ? 12.903 -10.409 -4.523 1.00 84.12 77 SER A O 1
ATOM 533 N N . ILE A 1 78 ? 11.986 -8.920 -3.096 1.00 86.06 78 ILE A N 1
ATOM 534 C CA . ILE A 1 78 ? 12.334 -7.700 -3.827 1.00 86.06 78 ILE A CA 1
ATOM 535 C C . ILE A 1 78 ? 13.402 -6.977 -3.015 1.00 86.06 78 ILE A C 1
ATOM 537 O O . ILE A 1 78 ? 13.162 -6.553 -1.884 1.00 86.06 78 ILE A O 1
ATOM 541 N N . LEU A 1 79 ? 14.591 -6.839 -3.593 1.00 80.56 79 LEU A N 1
ATOM 542 C CA . LEU A 1 79 ? 15.723 -6.235 -2.904 1.00 80.56 79 LEU A CA 1
ATOM 543 C C . LEU A 1 79 ? 15.688 -4.702 -2.943 1.00 80.56 79 LEU A C 1
ATOM 545 O O . LEU A 1 79 ? 14.934 -4.066 -3.679 1.00 80.56 79 LEU A O 1
ATOM 549 N N . ASN A 1 80 ? 16.567 -4.118 -2.133 1.00 74.19 80 ASN A N 1
ATOM 550 C CA . ASN A 1 80 ? 16.806 -2.683 -2.070 1.00 74.19 80 ASN A CA 1
ATOM 551 C C . ASN A 1 80 ? 17.086 -2.054 -3.436 1.00 74.19 80 ASN A C 1
ATOM 553 O O . ASN A 1 80 ? 17.831 -2.598 -4.251 1.00 74.19 80 ASN A O 1
ATOM 557 N N . GLY A 1 81 ? 16.549 -0.848 -3.628 1.00 77.56 81 GLY A N 1
ATOM 558 C CA . GLY A 1 81 ? 16.761 -0.056 -4.837 1.00 77.56 81 GLY A CA 1
ATOM 559 C C . GLY A 1 81 ? 15.889 -0.463 -6.023 1.00 77.56 81 GLY A C 1
ATOM 560 O O . GLY A 1 81 ? 16.074 0.092 -7.105 1.00 77.56 81 GLY A O 1
ATOM 561 N N . PHE A 1 82 ? 14.947 -1.394 -5.836 1.00 86.12 82 PHE A N 1
ATOM 562 C CA . PHE A 1 82 ? 13.883 -1.630 -6.804 1.00 86.12 82 PHE A CA 1
ATOM 563 C C . PHE A 1 82 ? 12.897 -0.456 -6.820 1.00 86.12 82 PHE A C 1
ATOM 565 O O . PHE A 1 82 ? 12.411 -0.028 -5.771 1.00 86.12 82 PHE A O 1
ATOM 572 N N . ASN A 1 83 ? 12.610 0.056 -8.014 1.00 89.69 83 ASN A N 1
ATOM 573 C CA . ASN A 1 83 ? 11.635 1.105 -8.265 1.00 89.69 83 ASN A CA 1
ATOM 574 C C . ASN A 1 83 ? 10.437 0.499 -8.997 1.00 89.69 83 ASN A C 1
ATOM 576 O O . ASN A 1 83 ? 10.585 -0.152 -10.032 1.00 89.69 83 ASN A O 1
ATOM 580 N N . VAL A 1 84 ? 9.244 0.755 -8.484 1.00 93.00 84 VAL A N 1
ATOM 581 C CA . VAL A 1 84 ? 8.003 0.538 -9.219 1.00 93.00 84 VAL A CA 1
ATOM 582 C C . VAL A 1 84 ? 7.730 1.821 -9.989 1.00 93.00 84 VAL A C 1
ATOM 584 O O . VAL A 1 84 ? 7.370 2.830 -9.391 1.00 93.00 84 VAL A O 1
ATOM 587 N N . GLY A 1 85 ? 7.980 1.799 -11.293 1.00 92.62 85 GLY A N 1
ATOM 588 C CA . GLY A 1 85 ? 7.886 2.964 -12.161 1.00 92.62 85 GLY A CA 1
ATOM 589 C C . GLY A 1 85 ? 9.229 3.615 -12.518 1.00 92.62 85 GLY A C 1
ATOM 590 O O . GLY A 1 85 ? 10.173 3.584 -11.721 1.00 92.62 85 GLY A O 1
ATOM 591 N N . PRO A 1 86 ? 9.327 4.224 -13.717 1.00 89.25 86 PRO A N 1
ATOM 592 C CA . PRO A 1 86 ? 10.478 5.013 -14.147 1.00 89.25 86 PRO A CA 1
ATOM 593 C C . PRO A 1 86 ? 10.847 6.137 -13.171 1.00 89.25 86 PRO A C 1
ATOM 595 O O . PRO A 1 86 ? 9.987 6.809 -12.601 1.00 89.25 86 PRO A O 1
ATOM 598 N N . THR A 1 87 ? 12.147 6.396 -13.012 1.00 89.38 87 THR A N 1
ATOM 599 C CA . THR A 1 87 ? 12.663 7.461 -12.131 1.00 89.38 87 THR A CA 1
ATOM 600 C C . THR A 1 87 ? 12.420 8.874 -12.655 1.00 89.38 87 THR A C 1
ATOM 602 O O . THR A 1 87 ? 12.576 9.826 -11.899 1.00 89.38 87 THR A O 1
ATOM 605 N N . ASP A 1 88 ? 12.067 9.013 -13.931 1.00 91.06 88 ASP A N 1
ATOM 606 C CA . ASP A 1 88 ? 11.672 10.278 -14.558 1.00 91.06 88 ASP A CA 1
ATOM 607 C C . ASP A 1 88 ? 10.174 10.591 -14.391 1.00 91.06 88 ASP A C 1
ATOM 609 O O . ASP A 1 88 ? 9.701 11.586 -14.933 1.00 91.06 88 ASP A O 1
ATOM 613 N N . PHE A 1 89 ? 9.447 9.762 -13.628 1.00 90.69 89 PHE A N 1
ATOM 614 C CA . PHE A 1 89 ? 8.026 9.933 -13.312 1.00 90.69 89 PHE A CA 1
ATOM 615 C C . PHE A 1 89 ? 7.097 9.884 -14.537 1.00 90.69 89 PHE A C 1
ATOM 617 O O . PHE A 1 89 ? 5.973 10.370 -14.494 1.00 90.69 89 PHE A O 1
ATOM 624 N N . THR A 1 90 ? 7.530 9.250 -15.631 1.00 92.31 90 THR A N 1
ATOM 625 C CA . THR A 1 90 ? 6.705 9.055 -16.841 1.00 92.31 90 THR A CA 1
ATOM 626 C C . THR A 1 90 ? 5.936 7.725 -16.853 1.00 92.31 90 THR A C 1
ATOM 628 O O . THR A 1 90 ? 5.344 7.340 -17.865 1.00 92.31 90 THR A O 1
ATOM 631 N N . GLY A 1 91 ? 5.952 7.003 -15.728 1.00 91.25 91 GLY A N 1
ATOM 632 C CA . GLY A 1 91 ? 5.319 5.697 -15.569 1.00 91.25 91 GLY A CA 1
ATOM 633 C C . GLY A 1 91 ? 3.804 5.731 -15.723 1.00 91.25 91 GLY A C 1
ATOM 634 O O . GLY A 1 91 ? 3.134 6.678 -15.320 1.00 91.25 91 GLY A O 1
ATOM 635 N N . SER A 1 92 ? 3.245 4.663 -16.287 1.00 93.56 92 SER A N 1
ATOM 636 C CA . SER A 1 92 ? 1.798 4.465 -16.324 1.00 93.56 92 SER A CA 1
ATOM 637 C C . SER A 1 92 ? 1.445 2.986 -16.350 1.00 93.56 92 SER A C 1
ATOM 639 O O . SER A 1 92 ? 2.190 2.163 -16.875 1.00 93.56 92 SER A O 1
ATOM 641 N N . ASN A 1 93 ? 0.287 2.647 -15.785 1.00 91.31 93 ASN A N 1
ATOM 642 C CA . ASN A 1 93 ? -0.231 1.282 -15.807 1.00 91.31 93 ASN A CA 1
ATOM 643 C C . ASN A 1 93 ? 0.724 0.248 -15.201 1.00 91.31 93 ASN A C 1
ATOM 645 O O . ASN A 1 93 ? 1.020 -0.772 -15.813 1.00 91.31 93 ASN A O 1
ATOM 649 N N . ILE A 1 94 ? 1.203 0.529 -13.988 1.00 93.31 94 ILE A N 1
ATOM 650 C CA . ILE A 1 94 ? 2.135 -0.342 -13.272 1.00 93.31 94 ILE A CA 1
ATOM 651 C C . ILE A 1 94 ? 1.443 -0.895 -12.038 1.00 93.31 94 ILE A C 1
ATOM 653 O O . ILE A 1 94 ? 0.805 -0.150 -11.293 1.00 93.31 94 ILE A O 1
ATOM 657 N N . GLU A 1 95 ? 1.550 -2.197 -11.818 1.00 95.00 95 GLU A N 1
ATOM 658 C CA . GLU A 1 95 ? 0.898 -2.855 -10.694 1.00 95.00 95 GLU A CA 1
ATOM 659 C C . GLU A 1 95 ? 1.844 -3.817 -9.988 1.00 95.00 95 GLU A C 1
ATOM 661 O O . GLU A 1 95 ? 2.511 -4.634 -10.616 1.00 95.00 95 GLU A O 1
ATOM 666 N N . VAL A 1 96 ? 1.893 -3.742 -8.662 1.00 93.81 96 VAL A N 1
ATOM 667 C CA . VAL A 1 96 ? 2.618 -4.713 -7.845 1.00 93.81 96 VAL A CA 1
ATOM 668 C C . VAL A 1 96 ? 1.684 -5.300 -6.805 1.00 93.81 96 VAL A C 1
ATOM 670 O O . VAL A 1 96 ? 1.125 -4.573 -5.992 1.00 93.81 96 VAL A O 1
ATOM 673 N N . ASN A 1 97 ? 1.549 -6.619 -6.801 1.00 94.50 97 ASN A N 1
ATOM 674 C CA . ASN A 1 97 ? 0.767 -7.359 -5.823 1.00 94.50 97 ASN A CA 1
ATOM 675 C C . ASN A 1 97 ? 1.706 -8.137 -4.908 1.00 94.50 97 ASN A C 1
ATOM 677 O O . ASN A 1 97 ? 2.462 -8.994 -5.358 1.00 94.50 97 ASN A O 1
ATOM 681 N N . ILE A 1 98 ? 1.652 -7.850 -3.615 1.00 94.12 98 ILE A N 1
ATOM 682 C CA . ILE A 1 98 ? 2.475 -8.490 -2.594 1.00 94.12 98 ILE A CA 1
ATOM 683 C C . ILE A 1 98 ? 1.566 -9.405 -1.782 1.00 94.12 98 ILE A C 1
ATOM 685 O O . ILE A 1 98 ? 0.863 -8.972 -0.872 1.00 94.12 98 ILE A O 1
ATOM 689 N N . PHE A 1 99 ? 1.571 -10.688 -2.132 1.00 91.75 99 PHE A N 1
ATOM 690 C CA . PHE A 1 99 ? 0.852 -11.741 -1.414 1.00 91.75 99 PHE A CA 1
ATOM 691 C C . PHE A 1 99 ? 1.680 -12.314 -0.257 1.00 91.75 99 PHE A C 1
ATOM 693 O O . PHE A 1 99 ? 1.136 -12.929 0.657 1.00 91.75 99 PHE A O 1
ATOM 700 N N . GLY A 1 100 ? 3.001 -12.142 -0.308 1.00 91.00 100 GLY A N 1
ATOM 701 C CA . GLY A 1 100 ? 3.950 -12.708 0.638 1.00 91.00 100 GLY A CA 1
ATOM 702 C C . GLY A 1 100 ? 5.380 -12.256 0.355 1.00 91.00 100 GLY A C 1
ATOM 703 O O . GLY A 1 100 ? 5.607 -11.316 -0.401 1.00 91.00 100 GLY A O 1
ATOM 704 N N . GLY A 1 101 ? 6.350 -12.959 0.941 1.00 89.50 101 GLY A N 1
ATOM 705 C CA . GLY A 1 101 ? 7.773 -12.696 0.703 1.00 89.50 101 GLY A CA 1
ATOM 706 C C . GLY A 1 101 ? 8.309 -11.481 1.463 1.00 89.50 101 GLY A C 1
ATOM 707 O O . GLY A 1 101 ? 7.714 -11.044 2.449 1.00 89.50 101 GLY A O 1
ATOM 708 N N . ASN A 1 102 ? 9.463 -10.977 1.026 1.00 89.19 102 ASN A N 1
ATOM 709 C CA . ASN A 1 102 ? 10.129 -9.823 1.634 1.00 89.19 102 ASN A CA 1
ATOM 710 C C . ASN A 1 102 ? 10.304 -8.695 0.609 1.00 89.19 102 ASN A C 1
ATOM 712 O O . ASN A 1 102 ? 10.762 -8.941 -0.506 1.00 89.19 102 ASN A O 1
ATOM 716 N N . VAL A 1 103 ? 9.970 -7.464 0.990 1.00 90.19 103 VAL A N 1
ATOM 717 C CA . VAL A 1 103 ? 10.152 -6.263 0.167 1.00 90.19 103 VAL A CA 1
ATOM 718 C C . VAL A 1 103 ? 11.046 -5.275 0.888 1.00 90.19 103 VAL A C 1
ATOM 720 O O . VAL A 1 103 ? 10.772 -4.849 2.011 1.00 90.19 103 VAL A O 1
ATOM 723 N N . GLY A 1 104 ? 12.117 -4.892 0.204 1.00 80.31 104 GLY A N 1
ATOM 724 C CA . GLY A 1 104 ? 13.200 -4.142 0.806 1.00 80.31 104 GLY A CA 1
ATOM 725 C C . GLY A 1 104 ? 14.174 -5.060 1.545 1.00 80.31 104 GLY A C 1
ATOM 726 O O . GLY A 1 104 ? 13.895 -6.199 1.913 1.00 80.31 104 GLY A O 1
ATOM 727 N N . GLY A 1 105 ? 15.377 -4.546 1.727 1.00 66.12 105 GLY A N 1
ATOM 728 C CA . GLY A 1 105 ? 16.498 -5.175 2.405 1.00 66.12 105 GLY A CA 1
ATOM 729 C C . GLY A 1 105 ? 17.016 -4.303 3.545 1.00 66.12 105 GLY A C 1
ATOM 730 O O . GLY A 1 105 ? 16.552 -3.191 3.788 1.00 66.12 105 GLY A O 1
ATOM 731 N N . THR A 1 106 ? 18.035 -4.794 4.241 1.00 60.91 106 THR A N 1
ATOM 732 C CA . THR A 1 106 ? 18.570 -4.196 5.477 1.00 60.91 106 THR A CA 1
ATOM 733 C C . THR A 1 106 ? 19.402 -2.927 5.274 1.00 60.91 106 THR A C 1
ATOM 735 O O . THR A 1 106 ? 19.708 -2.239 6.240 1.00 60.91 106 THR A O 1
ATOM 738 N N . ASN A 1 107 ? 19.782 -2.600 4.034 1.00 64.19 107 ASN A N 1
ATOM 739 C CA . ASN A 1 107 ? 20.794 -1.571 3.741 1.00 64.19 107 ASN A CA 1
ATOM 740 C C . ASN A 1 107 ? 20.213 -0.176 3.418 1.00 64.19 107 ASN A C 1
ATOM 742 O O . ASN A 1 107 ? 20.851 0.603 2.717 1.00 64.19 107 ASN A O 1
ATOM 746 N N . GLY A 1 108 ? 19.004 0.130 3.895 1.00 67.81 108 GLY A N 1
ATOM 747 C CA . GLY A 1 108 ? 18.482 1.503 3.985 1.00 67.81 108 GLY A CA 1
ATOM 748 C C . GLY A 1 108 ? 17.929 2.158 2.713 1.00 67.81 108 GLY A C 1
ATOM 749 O O . GLY A 1 108 ? 17.344 3.229 2.821 1.00 67.81 108 GLY A O 1
ATOM 750 N N . ALA A 1 109 ? 18.063 1.561 1.522 1.00 83.06 109 ALA A N 1
ATOM 751 C CA . ALA A 1 109 ? 17.385 2.098 0.339 1.00 83.06 109 ALA A CA 1
ATOM 752 C C . ALA A 1 109 ? 15.896 1.701 0.362 1.00 83.06 109 ALA A C 1
ATOM 754 O O . ALA A 1 109 ? 15.609 0.508 0.473 1.00 83.06 109 ALA A O 1
ATOM 755 N N . PRO A 1 110 ? 14.958 2.654 0.243 1.00 89.62 110 PRO A N 1
ATOM 756 C CA . PRO A 1 110 ? 13.537 2.343 0.295 1.00 89.62 110 PRO A CA 1
ATOM 757 C C . PRO A 1 110 ? 13.080 1.561 -0.939 1.00 89.62 110 PRO A C 1
ATOM 759 O O . PRO A 1 110 ? 13.674 1.654 -2.018 1.00 89.62 110 PRO A O 1
ATOM 762 N N . PHE A 1 111 ? 11.974 0.835 -0.789 1.00 91.62 111 PHE A N 1
ATOM 763 C CA . PHE A 1 111 ? 11.169 0.386 -1.918 1.00 91.62 111 PHE A CA 1
ATOM 764 C C . PHE A 1 111 ? 10.399 1.593 -2.467 1.00 91.62 111 PHE A C 1
ATOM 766 O O . PHE A 1 111 ? 9.458 2.081 -1.837 1.00 91.62 111 PHE A O 1
ATOM 773 N N . ALA A 1 112 ? 10.858 2.126 -3.600 1.00 93.62 112 ALA A N 1
ATOM 774 C CA . ALA A 1 112 ? 10.317 3.350 -4.177 1.00 93.62 112 ALA A CA 1
ATOM 775 C C . ALA A 1 112 ? 9.184 3.030 -5.154 1.00 93.62 112 ALA A C 1
ATOM 777 O O . ALA A 1 112 ? 9.374 2.293 -6.120 1.00 93.62 112 ALA A O 1
ATOM 778 N N . VAL A 1 113 ? 8.022 3.626 -4.924 1.00 96.25 113 VAL A N 1
ATOM 779 C CA . VAL A 1 113 ? 6.830 3.503 -5.758 1.00 96.25 113 VAL A CA 1
ATOM 780 C C . VAL A 1 113 ? 6.572 4.857 -6.398 1.00 96.25 113 VAL A C 1
ATOM 782 O O . VAL A 1 113 ? 6.486 5.860 -5.699 1.00 96.25 113 VAL A O 1
ATOM 785 N N . ARG A 1 114 ? 6.512 4.906 -7.724 1.00 96.44 114 ARG A N 1
ATOM 786 C CA . ARG A 1 114 ? 6.502 6.153 -8.498 1.00 96.44 114 ARG A CA 1
ATOM 787 C C . ARG A 1 114 ? 5.227 6.303 -9.320 1.00 96.44 114 ARG A C 1
ATOM 789 O O . ARG A 1 114 ? 4.411 5.381 -9.384 1.00 96.44 114 ARG A O 1
ATOM 796 N N . THR A 1 115 ? 5.114 7.451 -9.984 1.00 96.88 115 THR A N 1
ATOM 797 C CA . THR A 1 115 ? 3.994 7.864 -10.832 1.00 96.88 115 THR A CA 1
ATOM 798 C C . THR A 1 115 ? 3.385 6.733 -11.651 1.00 96.88 115 THR A C 1
ATOM 800 O O . THR A 1 115 ? 4.089 5.947 -12.294 1.00 96.88 115 THR A O 1
ATOM 803 N N . GLY A 1 116 ? 2.052 6.664 -11.620 1.00 94.56 116 GLY A N 1
ATOM 804 C CA . GLY A 1 116 ? 1.266 5.715 -12.411 1.00 94.56 116 GLY A CA 1
ATOM 805 C C . GLY A 1 116 ? 1.264 4.280 -11.877 1.00 94.56 116 GLY A C 1
ATOM 806 O O . GLY A 1 116 ? 0.731 3.385 -12.547 1.00 94.56 116 GLY A O 1
ATOM 807 N N . SER A 1 117 ? 1.834 4.066 -10.687 1.00 96.88 117 SER A N 1
ATOM 808 C CA . SER A 1 117 ? 1.926 2.760 -10.037 1.00 96.88 117 SER A CA 1
ATOM 809 C C . SER A 1 117 ? 0.850 2.544 -8.978 1.00 96.88 117 SER A C 1
ATOM 811 O O . SER A 1 117 ? 0.469 3.448 -8.230 1.00 96.88 117 SER A O 1
ATOM 813 N N . THR A 1 118 ? 0.403 1.298 -8.870 1.00 97.62 118 THR A N 1
ATOM 814 C CA . THR A 1 118 ? -0.455 0.812 -7.789 1.00 97.62 118 THR A CA 1
ATOM 815 C C . THR A 1 118 ? 0.223 -0.365 -7.104 1.00 97.62 118 THR A C 1
ATOM 817 O O . THR A 1 118 ? 0.587 -1.337 -7.763 1.00 97.62 118 THR A O 1
ATOM 820 N N . VAL A 1 119 ? 0.390 -0.296 -5.786 1.00 96.88 119 VAL A N 1
ATOM 821 C CA . VAL A 1 119 ? 0.919 -1.404 -4.983 1.00 96.88 119 VAL A CA 1
ATOM 822 C C . VAL A 1 119 ? -0.167 -1.907 -4.048 1.00 96.88 119 VAL A C 1
ATOM 824 O O . VAL A 1 119 ? -0.700 -1.145 -3.246 1.00 96.88 119 VAL A O 1
ATOM 827 N N . ASN A 1 120 ? -0.466 -3.198 -4.135 1.00 97.06 120 ASN A N 1
ATOM 828 C CA . ASN A 1 120 ? -1.416 -3.890 -3.280 1.00 97.06 120 ASN A CA 1
ATOM 829 C C . ASN A 1 120 ? -0.648 -4.812 -2.331 1.00 97.06 120 ASN A C 1
ATOM 831 O O . ASN A 1 120 ? 0.029 -5.739 -2.774 1.00 97.06 120 ASN A O 1
ATOM 835 N N . VAL A 1 121 ? -0.755 -4.574 -1.028 1.00 96.81 121 VAL A N 1
ATOM 836 C CA . VAL A 1 121 ? -0.098 -5.361 0.018 1.00 96.81 121 VAL A CA 1
ATOM 837 C C . VAL A 1 121 ? -1.139 -6.203 0.739 1.00 96.81 121 VAL A C 1
ATOM 839 O O . VAL A 1 121 ? -1.915 -5.699 1.548 1.00 96.81 121 VAL A O 1
ATOM 842 N N . LEU A 1 122 ? -1.152 -7.497 0.430 1.00 96.12 122 LEU A N 1
ATOM 843 C CA . LEU A 1 122 ? -2.055 -8.485 1.017 1.00 96.12 122 LEU A CA 1
ATOM 844 C C . LEU A 1 122 ? -1.362 -9.335 2.091 1.00 96.12 122 LEU A C 1
ATOM 846 O O . LEU A 1 122 ? -2.039 -10.003 2.865 1.00 96.12 122 LEU A O 1
ATOM 850 N N . GLY A 1 123 ? -0.029 -9.326 2.122 1.00 95.38 123 GLY A N 1
ATOM 851 C CA . GLY A 1 123 ? 0.792 -10.096 3.048 1.00 95.38 123 GLY A CA 1
ATOM 852 C C . GLY A 1 123 ? 2.273 -9.727 2.939 1.00 95.38 123 GLY A C 1
ATOM 853 O O . GLY A 1 123 ? 2.633 -8.711 2.349 1.00 95.38 123 GLY A O 1
ATOM 854 N N . GLY A 1 124 ? 3.141 -10.584 3.480 1.00 94.69 124 GLY A N 1
ATOM 855 C CA . GLY A 1 124 ? 4.597 -10.426 3.401 1.00 94.69 124 GLY A CA 1
ATOM 856 C C . GLY A 1 124 ? 5.190 -9.489 4.455 1.00 94.69 124 GLY A C 1
ATOM 857 O O . GLY A 1 124 ? 4.497 -9.004 5.346 1.00 94.69 124 GLY A O 1
ATOM 858 N N . SER A 1 125 ? 6.501 -9.278 4.362 1.00 94.50 125 SER A N 1
ATOM 859 C CA . SER A 1 125 ? 7.260 -8.372 5.224 1.00 94.50 125 SER A CA 1
ATOM 860 C C . SER A 1 125 ? 7.839 -7.235 4.398 1.00 94.50 125 SER A C 1
ATOM 862 O O . SER A 1 125 ? 8.552 -7.472 3.423 1.00 94.50 125 SER A O 1
ATOM 864 N N . LEU A 1 126 ? 7.525 -6.003 4.778 1.00 93.69 126 LEU A N 1
ATOM 865 C CA . LEU A 1 126 ? 7.929 -4.802 4.069 1.00 93.69 126 LEU A CA 1
ATOM 866 C C . LEU A 1 126 ? 8.802 -3.958 4.990 1.00 93.69 126 LEU A C 1
ATOM 868 O O . LEU A 1 126 ? 8.473 -3.743 6.156 1.00 93.69 126 LEU A O 1
ATOM 872 N N . ASN A 1 127 ? 9.933 -3.491 4.473 1.00 92.19 127 ASN A N 1
ATOM 873 C CA . ASN A 1 127 ? 10.757 -2.509 5.166 1.00 92.19 127 ASN A CA 1
ATOM 874 C C . ASN A 1 127 ? 10.251 -1.086 4.845 1.00 92.19 127 ASN A C 1
ATOM 876 O O . ASN A 1 127 ? 9.044 -0.862 4.784 1.00 92.19 127 ASN A O 1
ATOM 880 N N . THR A 1 128 ? 11.143 -0.120 4.625 1.00 92.06 128 THR A N 1
ATOM 881 C CA . THR A 1 128 ? 10.759 1.244 4.248 1.00 92.06 128 THR A CA 1
ATOM 882 C C . THR A 1 128 ? 10.153 1.310 2.844 1.00 92.06 128 THR A C 1
ATOM 884 O O . THR A 1 128 ? 10.755 0.826 1.879 1.00 92.06 128 THR A O 1
ATOM 887 N N . ILE A 1 129 ? 9.007 1.982 2.720 1.00 94.00 129 ILE A N 1
ATOM 888 C CA . ILE A 1 129 ? 8.326 2.261 1.447 1.00 94.00 129 ILE A CA 1
ATOM 889 C C . ILE A 1 129 ? 8.228 3.770 1.262 1.00 94.00 129 ILE A C 1
ATOM 891 O O . ILE A 1 129 ? 7.916 4.492 2.206 1.00 94.00 129 ILE A O 1
ATOM 895 N N . VAL A 1 130 ? 8.463 4.245 0.040 1.00 95.56 130 VAL A N 1
ATOM 896 C CA . VAL A 1 130 ? 8.266 5.654 -0.318 1.00 95.56 130 VAL A CA 1
ATOM 897 C C . VAL A 1 130 ? 7.405 5.729 -1.572 1.00 95.56 130 VAL A C 1
ATOM 899 O O . VAL A 1 130 ? 7.768 5.136 -2.587 1.00 95.56 130 VAL A O 1
ATOM 902 N N . ALA A 1 131 ? 6.284 6.444 -1.504 1.00 97.38 131 ALA A N 1
ATOM 903 C CA . ALA A 1 131 ? 5.363 6.650 -2.617 1.00 97.38 131 ALA A CA 1
ATOM 904 C C . ALA A 1 131 ? 5.430 8.085 -3.153 1.00 97.38 131 ALA A C 1
ATOM 906 O O . ALA A 1 131 ? 5.321 9.037 -2.383 1.00 97.38 131 ALA A O 1
ATOM 907 N N . PHE A 1 132 ? 5.563 8.210 -4.475 1.00 97.31 132 PHE A N 1
ATOM 908 C CA . PHE A 1 132 ? 5.547 9.457 -5.238 1.00 97.31 132 PHE A CA 1
ATOM 909 C C . PHE A 1 132 ? 4.483 9.360 -6.332 1.00 97.31 132 PHE A C 1
ATOM 911 O O . PHE A 1 132 ? 4.635 8.530 -7.231 1.00 97.31 132 PHE A O 1
ATOM 918 N N . ASP A 1 133 ? 3.432 10.183 -6.264 1.00 97.38 133 ASP A N 1
ATOM 919 C CA . ASP A 1 133 ? 2.294 10.163 -7.199 1.00 97.38 133 ASP A CA 1
ATOM 920 C C . ASP A 1 133 ? 1.768 8.737 -7.481 1.00 97.38 133 ASP A C 1
ATOM 922 O O . ASP A 1 133 ? 1.561 8.298 -8.617 1.00 97.38 133 ASP A O 1
ATOM 926 N N . ALA A 1 134 ? 1.650 7.951 -6.412 1.00 97.44 134 ALA A N 1
ATOM 927 C CA . ALA A 1 134 ? 1.329 6.534 -6.480 1.00 97.44 134 ALA A CA 1
ATOM 928 C C . ALA A 1 134 ? 0.182 6.167 -5.539 1.00 97.44 134 ALA A C 1
ATOM 930 O O . ALA A 1 134 ? -0.175 6.908 -4.625 1.00 97.44 134 ALA A O 1
ATOM 931 N N . THR A 1 135 ? -0.398 4.987 -5.754 1.00 98.25 135 THR A N 1
ATOM 932 C CA . THR A 1 135 ? -1.423 4.430 -4.865 1.00 98.25 135 THR A CA 1
ATOM 933 C C . THR A 1 135 ? -0.885 3.217 -4.119 1.00 98.25 135 THR A C 1
ATOM 935 O O . THR A 1 135 ? -0.444 2.248 -4.737 1.00 98.25 135 THR A O 1
ATOM 938 N N . LEU A 1 136 ? -0.969 3.250 -2.792 1.00 98.25 136 LEU A N 1
ATOM 939 C CA . LEU A 1 136 ? -0.679 2.129 -1.906 1.00 98.25 136 LEU A CA 1
ATOM 940 C C . LEU A 1 136 ? -1.986 1.627 -1.281 1.00 98.25 136 LEU A C 1
ATOM 942 O O . LEU A 1 136 ? -2.704 2.394 -0.645 1.00 98.25 136 LEU A O 1
ATOM 946 N N . ASN A 1 137 ? -2.277 0.337 -1.431 1.00 98.00 137 ASN A N 1
ATOM 947 C CA . ASN A 1 137 ? -3.426 -0.335 -0.828 1.00 98.00 137 ASN A CA 1
ATOM 948 C C . ASN A 1 137 ? -2.927 -1.410 0.139 1.00 98.00 137 ASN A C 1
ATOM 950 O O . ASN A 1 137 ? -2.319 -2.388 -0.292 1.00 98.00 137 ASN A O 1
ATOM 954 N N . ILE A 1 138 ? -3.176 -1.243 1.435 1.00 98.06 138 ILE A N 1
ATOM 955 C CA . ILE A 1 138 ? -2.630 -2.098 2.492 1.00 98.06 138 ILE A CA 1
ATOM 956 C C . ILE A 1 138 ? -3.759 -2.859 3.178 1.00 98.06 138 ILE A C 1
ATOM 958 O O . ILE A 1 138 ? -4.571 -2.258 3.873 1.00 98.06 138 ILE A O 1
ATOM 962 N N . SER A 1 139 ? -3.813 -4.178 3.012 1.00 97.19 139 SER A N 1
ATOM 963 C CA . SER A 1 139 ? -4.809 -5.042 3.661 1.00 97.19 139 SER A CA 1
ATOM 964 C C . SER A 1 139 ? -4.202 -6.158 4.508 1.00 97.19 139 SER A C 1
ATOM 966 O O . SER A 1 139 ? -4.948 -6.903 5.141 1.00 97.19 139 SER A O 1
ATOM 968 N N . GLY A 1 140 ? -2.876 -6.294 4.516 1.00 96.44 140 GLY A N 1
ATOM 969 C CA . GLY A 1 140 ? -2.177 -7.284 5.325 1.00 96.44 140 GLY A CA 1
ATOM 970 C C . GLY A 1 140 ? -0.664 -7.105 5.352 1.00 96.44 140 GLY A C 1
ATOM 971 O O . GLY A 1 140 ? -0.132 -6.115 4.846 1.00 96.44 140 GLY A O 1
ATOM 972 N N . GLY A 1 141 ? 0.021 -8.085 5.937 1.00 96.38 141 GLY A N 1
ATOM 973 C CA . GLY A 1 141 ? 1.480 -8.133 6.053 1.00 96.38 141 GLY A CA 1
ATOM 974 C C . GLY A 1 141 ? 2.028 -7.490 7.326 1.00 96.38 141 GLY A C 1
ATOM 975 O O . GLY A 1 141 ? 1.292 -7.146 8.249 1.00 96.38 141 GLY A O 1
ATOM 976 N N . SER A 1 142 ? 3.352 -7.367 7.393 1.00 96.38 142 SER A N 1
ATOM 977 C CA . SER A 1 142 ? 4.078 -6.743 8.503 1.00 96.38 142 SER A CA 1
ATOM 978 C C . SER A 1 142 ? 5.033 -5.670 7.999 1.00 96.38 142 SER A C 1
ATOM 980 O O . SER A 1 142 ? 5.707 -5.868 6.989 1.00 96.38 142 SER A O 1
ATOM 982 N N . PHE A 1 143 ? 5.149 -4.576 8.748 1.00 94.44 143 PHE A N 1
ATOM 983 C CA . PHE A 1 143 ? 5.980 -3.429 8.392 1.00 94.44 143 PHE A CA 1
ATOM 984 C C . PHE A 1 143 ? 7.101 -3.267 9.415 1.00 94.44 143 PHE A C 1
ATOM 986 O O . PHE A 1 143 ? 6.846 -3.063 10.600 1.00 94.44 143 PHE A O 1
ATOM 993 N N . GLY A 1 144 ? 8.342 -3.412 8.955 1.00 90.00 144 GLY A N 1
ATOM 994 C CA . GLY A 1 144 ? 9.542 -3.222 9.769 1.00 90.00 144 GLY A CA 1
ATOM 995 C C . GLY A 1 144 ? 10.124 -1.810 9.691 1.00 90.00 144 GLY A C 1
ATOM 996 O O . GLY A 1 144 ? 10.914 -1.442 10.557 1.00 90.00 144 GLY A O 1
ATOM 997 N N . GLY A 1 145 ? 9.747 -1.038 8.666 1.00 89.06 145 GLY A N 1
ATOM 998 C CA . GLY A 1 145 ? 10.244 0.313 8.415 1.00 89.06 145 GLY A CA 1
ATOM 999 C C . GLY A 1 145 ? 9.133 1.357 8.325 1.00 89.06 145 GLY A C 1
ATOM 1000 O O . GLY A 1 145 ? 7.960 1.080 8.570 1.00 89.06 145 GLY A O 1
ATOM 1001 N N . GLU A 1 146 ? 9.530 2.575 7.970 1.00 91.88 146 GLU A N 1
ATOM 1002 C CA . GLU A 1 146 ? 8.626 3.714 7.805 1.00 91.88 146 GLU A CA 1
ATOM 1003 C C . GLU A 1 146 ? 7.918 3.687 6.445 1.00 91.88 146 GLU A C 1
ATOM 1005 O O . GLU A 1 146 ? 8.432 3.165 5.452 1.00 91.88 146 GLU A O 1
ATOM 1010 N N . VAL A 1 147 ? 6.737 4.296 6.395 1.00 95.19 147 VAL A N 1
ATOM 1011 C CA . VAL A 1 147 ? 6.035 4.581 5.145 1.00 95.19 147 VAL A CA 1
ATOM 1012 C C . VAL A 1 147 ? 6.111 6.083 4.925 1.00 95.19 147 VAL A C 1
ATOM 1014 O O . VAL A 1 147 ? 5.795 6.852 5.826 1.00 95.19 147 VAL A O 1
ATOM 1017 N N . PHE A 1 148 ? 6.527 6.498 3.736 1.00 95.81 148 PHE A N 1
ATOM 1018 C CA . PHE A 1 148 ? 6.523 7.894 3.319 1.00 95.81 148 PHE A CA 1
ATOM 1019 C C . PHE A 1 148 ? 5.589 8.057 2.129 1.00 95.81 148 PHE A C 1
ATOM 1021 O O . PHE A 1 148 ? 5.648 7.277 1.175 1.00 95.81 148 PHE A O 1
ATOM 1028 N N . VAL A 1 149 ? 4.730 9.069 2.191 1.00 97.25 149 VAL A N 1
ATOM 1029 C CA . VAL A 1 149 ? 3.689 9.311 1.193 1.00 97.25 149 VAL A CA 1
ATOM 1030 C C . VAL A 1 149 ? 3.753 10.777 0.787 1.00 97.25 149 VAL A C 1
ATOM 1032 O O . VAL A 1 149 ? 3.532 11.663 1.615 1.00 97.25 149 VAL A O 1
ATOM 1035 N N . ASP A 1 150 ? 4.105 11.007 -0.475 1.00 96.88 150 ASP A N 1
ATOM 1036 C CA . ASP A 1 150 ? 4.137 12.328 -1.104 1.00 96.88 150 ASP A CA 1
ATOM 1037 C C . ASP A 1 150 ? 2.728 12.931 -1.223 1.00 96.88 150 ASP A C 1
ATOM 1039 O O . ASP A 1 150 ? 1.727 12.208 -1.269 1.00 96.88 150 ASP A O 1
ATOM 1043 N N . SER A 1 151 ? 2.658 14.257 -1.321 1.00 96.25 151 SER A N 1
ATOM 1044 C CA . SER A 1 151 ? 1.417 15.037 -1.403 1.00 96.25 151 SER A CA 1
ATOM 1045 C C . SER A 1 151 ? 0.482 14.643 -2.555 1.00 96.25 151 SER A C 1
ATOM 1047 O O . SER A 1 151 ? -0.720 14.880 -2.485 1.00 96.25 151 SER A O 1
ATOM 1049 N N . SER A 1 152 ? 1.015 14.029 -3.609 1.00 96.69 152 SER A N 1
ATOM 1050 C CA . SER A 1 152 ? 0.263 13.537 -4.770 1.00 96.69 152 SER A CA 1
ATOM 1051 C C . SER A 1 152 ? -0.181 12.072 -4.658 1.00 96.69 152 SER A C 1
ATOM 1053 O O . SER A 1 152 ? -0.890 11.568 -5.527 1.00 96.69 152 SER A O 1
ATOM 1055 N N . SER A 1 153 ? 0.223 11.369 -3.599 1.00 98.00 153 SER A N 1
ATOM 1056 C CA . SER A 1 153 ? -0.031 9.937 -3.436 1.00 98.00 153 SER A CA 1
ATOM 1057 C C . SER A 1 153 ? -1.297 9.639 -2.630 1.00 98.00 153 SER A C 1
ATOM 1059 O O . SER A 1 153 ? -1.779 10.449 -1.836 1.00 98.00 153 SER A O 1
ATOM 1061 N N . ALA A 1 154 ? -1.807 8.419 -2.801 1.00 97.88 154 ALA A N 1
ATOM 1062 C CA . ALA A 1 154 ? -2.898 7.860 -2.013 1.00 97.88 154 ALA A CA 1
ATOM 1063 C C . ALA A 1 154 ? -2.416 6.662 -1.185 1.00 97.88 154 ALA A C 1
ATOM 1065 O O . ALA A 1 154 ? -1.792 5.737 -1.708 1.00 97.88 154 ALA A O 1
ATOM 1066 N N . PHE A 1 155 ? -2.745 6.660 0.103 1.00 98.12 155 PHE A N 1
ATOM 1067 C CA . PHE A 1 155 ? -2.445 5.597 1.054 1.00 98.12 155 PHE A CA 1
ATOM 1068 C C . PHE A 1 155 ? -3.743 5.092 1.683 1.00 98.12 155 PHE A C 1
ATOM 1070 O O . PHE A 1 155 ? -4.378 5.778 2.485 1.00 98.12 155 PHE A O 1
ATOM 1077 N N . ASN A 1 156 ? -4.145 3.885 1.298 1.00 98.19 156 ASN A N 1
ATOM 1078 C CA . ASN A 1 156 ? -5.407 3.276 1.695 1.00 98.19 156 ASN A CA 1
ATOM 1079 C C . ASN A 1 156 ? -5.136 2.071 2.595 1.00 98.19 156 ASN A C 1
ATOM 1081 O O . ASN A 1 156 ? -4.419 1.152 2.195 1.00 98.19 156 ASN A O 1
ATOM 1085 N N . VAL A 1 157 ? -5.736 2.041 3.785 1.00 98.25 157 VAL A N 1
ATOM 1086 C CA . VAL A 1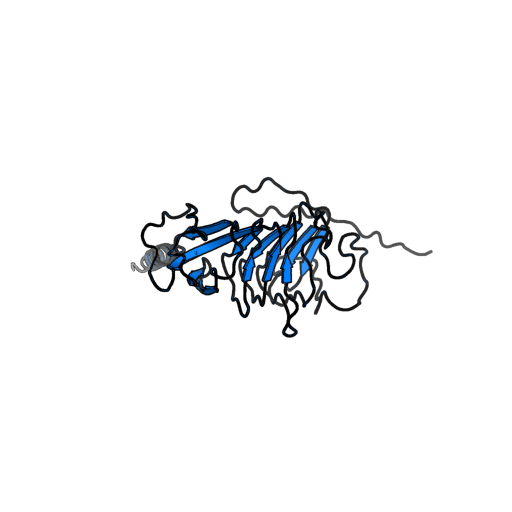 157 ? -5.584 0.931 4.737 1.00 98.25 157 VAL A CA 1
ATOM 1087 C C . VAL A 1 157 ? -6.917 0.221 4.949 1.00 98.25 157 VAL A C 1
ATOM 1089 O O . VAL A 1 157 ? -7.932 0.834 5.271 1.00 98.25 157 VAL A O 1
ATOM 1092 N N . PHE A 1 158 ? -6.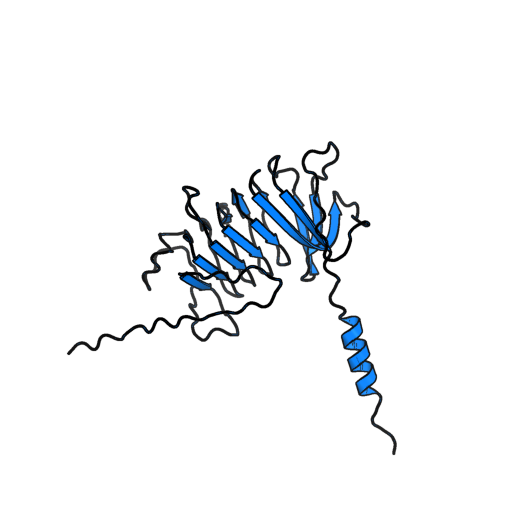909 -1.096 4.801 1.00 98.19 158 PHE A N 1
ATOM 1093 C CA . PHE A 1 158 ? -8.058 -1.975 4.961 1.00 98.19 158 PHE A CA 1
ATOM 1094 C C . PHE A 1 158 ? -7.841 -2.843 6.196 1.00 98.19 158 PHE A C 1
ATOM 1096 O O . PHE A 1 158 ? -6.866 -3.591 6.281 1.00 98.19 158 PHE A O 1
ATOM 1103 N N . GLY A 1 159 ? -8.747 -2.739 7.162 1.00 97.12 159 GLY A N 1
ATOM 1104 C CA . GLY A 1 159 ? -8.525 -3.282 8.497 1.00 97.12 159 GLY A CA 1
ATOM 1105 C C . GLY A 1 159 ? -9.807 -3.575 9.250 1.00 97.12 159 GLY A C 1
ATOM 1106 O O . GLY A 1 159 ? -10.887 -3.165 8.836 1.00 97.12 159 GLY A O 1
ATOM 1107 N N . THR A 1 160 ? -9.690 -4.300 10.359 1.00 97.00 160 THR A N 1
ATOM 1108 C CA . THR A 1 160 ? -10.827 -4.654 11.223 1.00 97.00 160 THR A CA 1
ATOM 1109 C C . THR A 1 160 ? -10.965 -3.734 12.435 1.00 97.00 160 THR A C 1
ATOM 1111 O O . THR A 1 160 ? -11.978 -3.797 13.124 1.00 97.00 160 THR A O 1
ATOM 1114 N N . ALA A 1 161 ? -9.943 -2.931 12.739 1.00 97.31 161 ALA A N 1
ATOM 1115 C CA . ALA A 1 161 ? -9.941 -1.954 13.826 1.00 97.31 161 ALA A CA 1
ATOM 1116 C C . ALA A 1 161 ? -8.919 -0.853 13.526 1.00 97.31 161 ALA A C 1
ATOM 1118 O O . ALA A 1 161 ? -7.854 -1.152 12.983 1.00 97.31 161 ALA A O 1
ATOM 1119 N N . PHE A 1 162 ? -9.229 0.386 13.913 1.00 97.81 162 PHE A N 1
ATOM 1120 C CA . PHE A 1 162 ? -8.376 1.550 13.684 1.00 97.81 162 PHE A CA 1
ATOM 1121 C C . PHE A 1 162 ? -8.332 2.449 14.915 1.00 97.81 162 PHE A C 1
ATOM 1123 O O . PHE A 1 162 ? -9.358 2.735 15.531 1.00 97.81 162 PHE A O 1
ATOM 1130 N N . PHE A 1 163 ? -7.137 2.932 15.228 1.00 97.25 163 PHE A N 1
ATOM 1131 C CA . PHE A 1 163 ? -6.858 3.850 16.316 1.00 97.25 163 PHE A CA 1
ATOM 1132 C C . PHE A 1 163 ? -6.017 5.003 15.784 1.00 97.25 163 PHE A C 1
ATOM 1134 O O . PHE A 1 163 ? -5.021 4.781 15.092 1.00 97.25 163 PHE A O 1
ATOM 1141 N N . LEU A 1 164 ? -6.395 6.222 16.146 1.00 95.12 164 LEU A N 1
ATOM 1142 C CA . LEU A 1 164 ? -5.624 7.428 15.889 1.00 95.12 164 LEU A CA 1
ATOM 1143 C C . LEU A 1 164 ? -5.047 7.910 17.221 1.00 95.12 164 LEU A C 1
ATOM 1145 O O . LEU A 1 164 ? -5.798 8.220 18.144 1.00 95.12 164 LEU A O 1
ATOM 1149 N N . ASP A 1 165 ? -3.720 7.883 17.354 1.00 94.38 165 ASP A N 1
ATOM 1150 C CA . ASP A 1 165 ? -3.005 8.154 18.613 1.00 94.38 165 ASP A CA 1
ATOM 1151 C C . ASP A 1 165 ? -3.529 7.341 19.811 1.00 94.38 165 ASP A C 1
ATOM 1153 O O . ASP A 1 165 ? -3.639 7.815 20.941 1.00 94.38 165 ASP A O 1
ATOM 1157 N N . GLY A 1 166 ? -3.871 6.077 19.553 1.00 95.00 166 GLY A N 1
ATOM 1158 C CA . GLY A 1 166 ? -4.396 5.154 20.561 1.00 95.00 166 GLY A CA 1
ATOM 1159 C C . GLY A 1 166 ? -5.878 5.344 20.898 1.00 95.00 166 GLY A C 1
ATOM 1160 O O . GLY A 1 166 ? -6.412 4.569 21.690 1.00 95.00 166 GLY A O 1
ATOM 1161 N N . VAL A 1 167 ? -6.564 6.317 20.289 1.00 95.00 167 VAL A N 1
ATOM 1162 C CA . VAL A 1 167 ? -8.017 6.497 20.413 1.00 95.00 167 VAL A CA 1
ATOM 1163 C C . VAL A 1 167 ? -8.722 5.758 19.282 1.00 95.00 167 VAL A C 1
ATOM 1165 O O . VAL A 1 167 ? -8.433 5.988 18.111 1.00 95.00 167 VAL A O 1
ATOM 1168 N N . GLU A 1 168 ? -9.650 4.867 19.623 1.00 96.44 168 GLU A N 1
ATOM 1169 C CA . GLU A 1 168 ? -10.390 4.072 18.641 1.00 96.44 168 GLU A CA 1
ATOM 1170 C C . GLU A 1 168 ? -11.316 4.939 17.778 1.00 96.44 168 GLU A C 1
ATOM 1172 O O . GLU A 1 168 ? -12.069 5.777 18.281 1.00 96.44 168 GLU A O 1
ATOM 1177 N N . LEU A 1 169 ? -11.296 4.696 16.468 1.00 95.44 169 LEU A N 1
ATOM 1178 C CA . LEU A 1 169 ? -12.203 5.314 15.507 1.00 95.44 169 LEU A CA 1
ATOM 1179 C C . LEU A 1 169 ? -13.480 4.469 15.407 1.00 95.44 169 LEU A C 1
ATOM 1181 O O . LEU A 1 169 ? -13.544 3.499 14.655 1.00 95.44 169 LEU A O 1
ATOM 1185 N N . THR A 1 170 ? -14.494 4.826 16.195 1.00 95.62 170 THR A N 1
ATOM 1186 C CA . THR A 1 170 ? -15.720 4.018 16.361 1.00 95.62 170 THR A CA 1
ATOM 1187 C C . THR A 1 170 ? -16.834 4.340 15.361 1.00 95.62 170 THR A C 1
ATOM 1189 O O . THR A 1 170 ? -17.680 3.487 15.102 1.00 95.62 170 THR A O 1
ATOM 1192 N N . ASP A 1 171 ? -16.806 5.515 14.730 1.00 94.44 171 ASP A N 1
ATOM 1193 C CA . ASP A 1 171 ? -17.843 5.983 13.794 1.00 94.44 171 ASP A CA 1
ATOM 1194 C C . ASP A 1 171 ? -17.612 5.527 12.335 1.00 94.44 171 ASP A C 1
ATOM 1196 O O . ASP A 1 171 ? -18.089 6.146 11.381 1.00 94.44 171 ASP A O 1
ATOM 1200 N N . LEU A 1 172 ? -16.859 4.441 12.134 1.00 95.88 172 LEU A N 1
ATOM 1201 C CA . LEU A 1 172 ? -16.554 3.911 10.805 1.00 95.88 172 LEU A CA 1
ATOM 1202 C C . LEU A 1 172 ? -17.696 3.040 10.269 1.00 95.88 172 LEU A C 1
ATOM 1204 O O . LEU A 1 172 ? -18.207 2.149 10.948 1.00 95.88 172 LEU A O 1
ATOM 1208 N N . VAL A 1 173 ? -18.049 3.240 8.997 1.00 96.31 173 VAL A N 1
ATOM 1209 C CA . VAL A 1 173 ? -19.025 2.403 8.287 1.00 96.31 173 VAL A CA 1
ATOM 1210 C C . VAL A 1 173 ? -18.286 1.346 7.471 1.00 96.31 173 VAL A C 1
ATOM 1212 O O . VAL A 1 173 ? -17.457 1.667 6.622 1.00 96.31 173 VAL A O 1
ATOM 1215 N N . ALA A 1 174 ? -18.598 0.070 7.705 1.00 94.81 174 ALA A N 1
ATOM 1216 C CA . ALA A 1 174 ? -17.966 -1.037 6.992 1.00 94.81 174 ALA A CA 1
ATOM 1217 C C . ALA A 1 174 ? -18.098 -0.902 5.464 1.00 94.81 174 ALA A C 1
ATOM 1219 O O . ALA A 1 174 ? -19.185 -0.652 4.939 1.00 94.81 174 ALA A O 1
ATOM 1220 N N . GLY A 1 175 ? -16.983 -1.090 4.757 1.00 91.19 175 GLY A N 1
ATOM 1221 C CA . GLY A 1 175 ? -16.895 -0.966 3.301 1.00 91.19 175 GLY A CA 1
ATOM 1222 C C . GLY A 1 175 ? -16.936 0.467 2.758 1.00 91.19 175 GLY A C 1
ATOM 1223 O O . GLY A 1 175 ? -16.850 0.634 1.544 1.00 91.19 175 GLY A O 1
ATOM 1224 N N . GLN A 1 176 ? -17.053 1.493 3.609 1.00 96.06 176 GLN A N 1
ATOM 1225 C CA . GLN A 1 176 ? -16.922 2.893 3.202 1.00 96.06 176 GLN A CA 1
ATOM 1226 C C . GLN A 1 176 ? -15.553 3.436 3.611 1.00 96.06 176 GLN A C 1
ATOM 1228 O O . GLN A 1 176 ? -15.098 3.220 4.734 1.00 96.06 176 GLN A O 1
ATOM 1233 N N . ALA A 1 177 ? -14.906 4.146 2.687 1.00 96.44 177 ALA A N 1
ATOM 1234 C CA . ALA A 1 177 ? -13.649 4.820 2.965 1.00 96.44 177 ALA A CA 1
ATOM 1235 C C . ALA A 1 177 ? -13.891 6.038 3.865 1.00 96.44 177 ALA A C 1
ATOM 1237 O O . ALA A 1 177 ? -14.750 6.874 3.581 1.00 96.44 177 ALA A O 1
ATOM 1238 N N . PHE A 1 178 ? -13.104 6.144 4.929 1.00 96.44 178 PHE A N 1
ATOM 1239 C CA . PHE A 1 178 ? -13.023 7.305 5.802 1.00 96.44 178 PHE A CA 1
ATOM 1240 C C . PHE A 1 178 ? -11.691 8.013 5.555 1.00 96.44 178 PHE A C 1
ATOM 1242 O O . PHE A 1 178 ? -10.627 7.402 5.676 1.00 96.44 178 PHE A O 1
ATOM 1249 N N . THR A 1 179 ? -11.743 9.291 5.188 1.00 95.50 179 THR A N 1
ATOM 1250 C CA . THR A 1 179 ? -10.548 10.104 4.942 1.00 95.50 179 THR A CA 1
ATOM 1251 C C . THR A 1 179 ? -10.017 10.674 6.250 1.00 95.50 179 THR A C 1
ATOM 1253 O O . THR A 1 179 ? -10.759 11.301 7.004 1.00 95.50 179 THR A O 1
ATOM 1256 N N . ILE A 1 180 ? -8.720 10.495 6.493 1.00 93.25 180 ILE A N 1
ATOM 1257 C CA . ILE A 1 180 ? -8.013 11.143 7.597 1.00 93.25 180 ILE A CA 1
ATOM 1258 C C . ILE A 1 180 ? -7.525 12.507 7.107 1.00 93.25 180 ILE A C 1
ATOM 1260 O O . ILE A 1 180 ? -6.774 12.592 6.137 1.00 93.25 180 ILE A O 1
ATOM 1264 N N . ASP A 1 181 ? -7.954 13.576 7.774 1.00 90.31 181 ASP A N 1
ATOM 1265 C CA . ASP A 1 181 ? -7.488 14.930 7.474 1.00 90.31 181 ASP A CA 1
ATOM 1266 C C . ASP A 1 181 ? -6.100 15.167 8.085 1.00 90.31 181 ASP A C 1
ATOM 1268 O O . ASP A 1 181 ? -5.966 15.327 9.299 1.00 90.31 181 ASP A O 1
ATOM 1272 N N . LEU A 1 182 ? -5.074 15.202 7.229 1.00 87.38 182 LEU A N 1
ATOM 1273 C CA . LEU A 1 182 ? -3.684 15.479 7.609 1.00 87.38 182 LEU A CA 1
ATOM 1274 C C . LEU A 1 182 ? -3.382 16.970 7.850 1.00 87.38 182 LEU A C 1
ATOM 1276 O O . LEU A 1 182 ? -2.267 17.310 8.239 1.00 87.38 182 LEU A O 1
ATOM 1280 N N . ASN A 1 183 ? -4.330 17.878 7.610 1.00 80.12 183 ASN A N 1
ATOM 1281 C CA . ASN A 1 183 ? -4.121 19.321 7.781 1.00 80.12 183 ASN A CA 1
ATOM 1282 C C . ASN A 1 183 ? -4.809 19.884 9.034 1.00 80.12 183 ASN A C 1
ATOM 1284 O O . ASN A 1 183 ? -4.627 21.058 9.369 1.00 80.12 183 ASN A O 1
ATOM 1288 N N . GLY A 1 184 ? -5.601 19.073 9.737 1.00 69.50 184 GLY A N 1
ATOM 1289 C CA . GLY A 1 184 ? -6.268 19.479 10.969 1.00 69.50 184 GLY A CA 1
ATOM 1290 C C . GLY A 1 184 ? -5.284 19.676 12.126 1.00 69.50 184 GLY A C 1
ATOM 1291 O O . GLY A 1 184 ? -4.324 18.936 12.280 1.00 69.50 184 GLY A O 1
ATOM 1292 N N . SER A 1 185 ? -5.545 20.617 13.035 1.00 53.16 185 SER A N 1
ATOM 1293 C CA . SER A 1 185 ? -4.713 20.868 14.234 1.00 53.16 185 SER A CA 1
ATOM 1294 C C . SER A 1 185 ? -4.673 19.714 15.258 1.00 53.16 185 SER A C 1
ATOM 1296 O O . SER A 1 185 ? -4.191 19.890 16.375 1.00 53.16 185 SER A O 1
ATOM 1298 N N . SER A 1 186 ? -5.237 18.555 14.917 1.00 59.75 186 SER A N 1
ATOM 1299 C CA . SER A 1 186 ? -5.387 17.372 15.768 1.00 59.75 186 SER A CA 1
ATOM 1300 C C . SER A 1 186 ? -5.107 16.077 15.005 1.00 59.75 186 SER A C 1
ATOM 1302 O O . SER A 1 186 ? -5.616 15.033 15.407 1.00 59.75 186 SER A O 1
ATOM 1304 N N . VAL A 1 187 ? -4.344 16.126 13.900 1.00 66.25 187 VAL A N 1
ATOM 1305 C CA . VAL A 1 187 ? -3.920 14.884 13.240 1.00 66.25 187 VAL A CA 1
ATOM 1306 C C . VAL A 1 187 ? -3.175 14.059 14.266 1.00 66.25 187 VAL A C 1
ATOM 1308 O O . VAL A 1 187 ? -2.193 14.526 14.851 1.00 66.25 187 VAL A O 1
ATOM 1311 N N . GLY A 1 188 ? -3.662 12.846 14.496 1.00 69.25 188 GLY A N 1
ATOM 1312 C CA . GLY A 1 188 ? -2.872 11.919 15.265 1.00 69.25 188 GLY A CA 1
ATOM 1313 C C . GLY A 1 188 ? -1.579 11.620 14.520 1.00 69.25 188 GLY A C 1
ATOM 1314 O O . GLY A 1 188 ? -1.562 11.506 13.296 1.00 69.25 188 GLY A O 1
ATOM 1315 N N . ASN A 1 189 ? -0.486 11.508 15.254 1.00 87.44 189 ASN A N 1
ATOM 1316 C CA . ASN A 1 189 ? 0.809 11.164 14.684 1.00 87.44 189 ASN A CA 1
ATOM 1317 C C . ASN A 1 189 ? 0.845 9.712 14.205 1.00 87.44 189 ASN A C 1
ATOM 1319 O O . ASN A 1 189 ? 1.560 9.396 13.253 1.00 87.44 189 ASN A O 1
ATOM 1323 N N . PHE A 1 190 ? 0.077 8.839 14.857 1.00 94.31 190 PHE A N 1
ATOM 1324 C CA . PHE A 1 190 ? 0.095 7.405 14.639 1.00 94.31 190 PHE A CA 1
ATOM 1325 C C . PHE A 1 190 ? -1.283 6.867 14.269 1.00 94.31 190 PHE A C 1
ATOM 1327 O O . PHE A 1 190 ? -2.243 6.980 15.032 1.00 94.31 190 PHE A O 1
ATOM 1334 N N . LEU A 1 191 ? -1.350 6.207 13.114 1.00 96.56 191 LEU A N 1
ATOM 1335 C CA . LEU A 1 191 ? -2.463 5.352 12.731 1.00 96.56 191 LEU A CA 1
ATOM 1336 C C . LEU A 1 191 ? -2.089 3.907 13.048 1.00 96.56 191 LEU A C 1
ATOM 1338 O O . LEU A 1 191 ? -1.107 3.385 12.526 1.00 96.56 191 LEU A O 1
ATOM 1342 N N . SER A 1 192 ? -2.879 3.245 13.879 1.00 98.12 192 SER A N 1
ATOM 1343 C CA . SER A 1 192 ? -2.624 1.864 14.295 1.00 98.12 192 SER A CA 1
ATOM 1344 C C . SER A 1 192 ? -3.898 1.034 14.288 1.00 98.12 192 SER A C 1
ATOM 1346 O O . SER A 1 192 ? -4.997 1.565 14.128 1.00 98.12 192 SER A O 1
ATOM 1348 N N . GLY A 1 193 ? -3.758 -0.278 14.444 1.00 97.81 193 GLY A N 1
ATOM 1349 C CA . GLY A 1 193 ? -4.892 -1.188 14.513 1.00 97.81 193 GLY A CA 1
ATOM 1350 C C . GLY A 1 193 ? -4.565 -2.561 13.958 1.00 97.81 193 GLY A C 1
ATOM 1351 O O . GLY A 1 193 ? -3.413 -2.993 13.998 1.00 97.81 193 GLY A O 1
ATOM 1352 N N . ASN A 1 194 ? -5.592 -3.226 13.433 1.00 97.50 194 ASN A N 1
ATOM 1353 C CA . ASN A 1 194 ? -5.470 -4.542 12.813 1.00 97.50 194 ASN A CA 1
ATOM 1354 C C . ASN A 1 194 ? -5.866 -4.454 11.338 1.00 97.50 194 ASN A C 1
ATOM 1356 O O . ASN A 1 194 ? -6.942 -3.942 11.020 1.00 97.50 194 ASN A O 1
ATOM 1360 N N . LEU A 1 195 ? -5.017 -4.973 10.456 1.00 97.12 195 LEU A N 1
ATOM 1361 C CA . LEU A 1 195 ? -5.282 -5.118 9.028 1.00 97.12 195 LEU A CA 1
ATOM 1362 C C . LEU A 1 195 ? -6.326 -6.216 8.768 1.00 97.12 195 LEU A C 1
ATOM 1364 O O . LEU A 1 195 ? -6.733 -6.951 9.671 1.00 97.12 195 LEU A O 1
ATOM 1368 N N . ALA A 1 196 ? -6.810 -6.307 7.529 1.00 95.25 196 ALA A N 1
ATOM 1369 C CA . ALA A 1 196 ? -7.867 -7.244 7.151 1.00 95.25 196 ALA A CA 1
ATOM 1370 C C . ALA A 1 196 ? -7.436 -8.722 7.250 1.00 95.25 196 ALA A C 1
ATOM 1372 O O . ALA A 1 196 ? -8.287 -9.592 7.443 1.00 95.25 196 ALA A O 1
ATOM 1373 N N . ASP A 1 197 ? -6.134 -9.010 7.162 1.00 93.19 197 ASP A N 1
ATOM 1374 C CA . ASP A 1 197 ? -5.549 -10.332 7.433 1.00 93.19 197 ASP A CA 1
ATOM 1375 C C . ASP A 1 197 ? -5.383 -10.638 8.939 1.00 93.19 197 ASP A C 1
ATOM 1377 O O . ASP A 1 197 ? -4.998 -11.748 9.313 1.00 93.19 197 ASP A O 1
ATOM 1381 N N . GLY A 1 198 ? -5.704 -9.672 9.806 1.00 95.25 198 GLY A N 1
ATOM 1382 C CA . GLY A 1 198 ? -5.594 -9.757 11.258 1.00 95.25 198 GLY A CA 1
ATOM 1383 C C . GLY A 1 198 ? -4.226 -9.368 11.821 1.00 95.25 198 GLY A C 1
ATOM 1384 O O . GLY A 1 198 ? -4.062 -9.407 13.042 1.00 95.25 198 GLY A O 1
ATOM 1385 N N . SER A 1 199 ? -3.249 -8.998 10.988 1.00 96.38 199 SER A N 1
ATOM 1386 C CA . SER A 1 199 ? -1.958 -8.514 11.474 1.00 96.38 199 SER A CA 1
ATOM 1387 C C . SER A 1 199 ? -2.097 -7.133 12.122 1.00 96.38 199 SER A C 1
ATOM 1389 O O . SER A 1 199 ? -2.923 -6.312 11.722 1.00 96.38 199 SER A O 1
ATOM 1391 N N . ALA A 1 200 ? -1.296 -6.868 13.152 1.00 97.38 200 ALA A N 1
ATOM 1392 C CA . ALA A 1 200 ? -1.251 -5.550 13.774 1.00 97.38 200 ALA A CA 1
ATOM 1393 C C . ALA A 1 200 ? -0.353 -4.602 12.968 1.00 97.38 200 ALA A C 1
ATOM 1395 O O . ALA A 1 200 ? 0.672 -5.021 12.424 1.00 97.38 200 ALA A O 1
ATOM 1396 N N . PHE A 1 201 ? -0.688 -3.314 12.958 1.00 97.75 201 PHE A N 1
ATOM 1397 C CA . PHE A 1 201 ? 0.127 -2.276 12.330 1.00 97.75 201 PHE A CA 1
ATOM 1398 C C . PHE A 1 201 ? 0.205 -1.008 13.188 1.00 97.75 201 PHE A C 1
ATOM 1400 O O . PHE A 1 201 ? -0.651 -0.750 14.039 1.00 97.75 201 PHE A O 1
ATOM 1407 N N . ASN A 1 202 ? 1.243 -0.207 12.942 1.00 97.19 202 ASN A N 1
ATOM 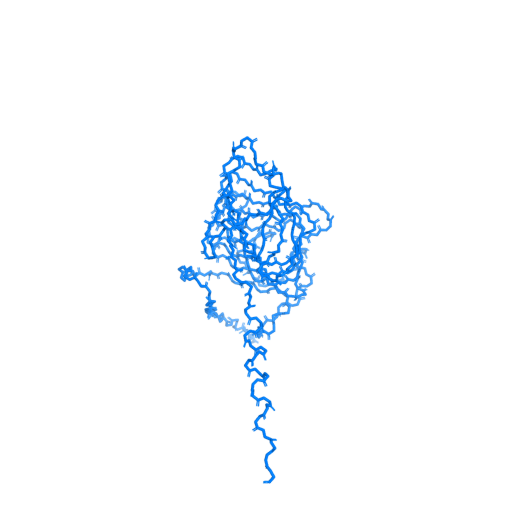1408 C CA . ASN A 1 202 ? 1.430 1.110 13.540 1.00 97.19 202 ASN A CA 1
ATOM 1409 C C . ASN A 1 202 ? 2.239 2.002 12.586 1.00 97.19 202 ASN A C 1
ATOM 1411 O O . ASN A 1 202 ? 3.447 1.820 12.443 1.00 97.19 202 ASN A O 1
ATOM 1415 N N . PHE A 1 203 ? 1.575 2.945 11.923 1.00 96.56 203 PHE A N 1
ATOM 1416 C CA . PHE A 1 203 ? 2.171 3.865 10.960 1.00 96.56 203 PHE A CA 1
ATOM 1417 C C . PHE A 1 203 ? 2.281 5.264 11.549 1.00 96.56 203 PHE A C 1
ATOM 1419 O O . PHE A 1 203 ? 1.292 5.812 12.031 1.00 96.56 203 PHE A O 1
ATOM 1426 N N . PHE A 1 204 ? 3.463 5.868 11.445 1.00 94.69 204 PHE A N 1
ATOM 1427 C CA . PHE A 1 204 ? 3.629 7.295 11.694 1.00 94.69 204 PHE A CA 1
ATOM 1428 C C . PHE A 1 204 ? 3.130 8.081 10.473 1.00 94.69 204 PHE A C 1
ATOM 1430 O O . PHE A 1 204 ? 3.834 8.192 9.473 1.00 94.69 204 PHE A O 1
ATOM 1437 N N . ILE A 1 205 ? 1.904 8.597 10.545 1.00 94.62 205 ILE A N 1
ATOM 1438 C CA . ILE A 1 205 ? 1.281 9.377 9.464 1.00 94.62 205 ILE A CA 1
ATOM 1439 C C . ILE A 1 205 ? 1.582 10.877 9.575 1.00 94.62 205 ILE A C 1
ATOM 1441 O O . ILE A 1 205 ? 1.401 11.609 8.608 1.00 94.62 205 ILE A O 1
ATOM 1445 N N . GLY A 1 206 ? 2.101 11.338 10.721 1.00 89.75 206 GLY A N 1
ATOM 1446 C CA . GLY A 1 206 ? 2.526 12.732 10.914 1.00 89.75 206 GLY A CA 1
ATOM 1447 C C . GLY A 1 206 ? 3.728 13.150 10.053 1.00 89.75 206 GLY A C 1
ATOM 1448 O O . GLY A 1 206 ? 4.018 14.337 9.942 1.00 89.75 206 GLY A O 1
ATOM 1449 N N . GLY A 1 207 ? 4.429 12.184 9.448 1.00 88.81 207 GLY A N 1
ATOM 1450 C CA . GLY A 1 207 ? 5.523 12.415 8.502 1.00 88.81 207 GLY A CA 1
ATOM 1451 C C . GLY A 1 207 ? 5.098 12.420 7.032 1.00 88.81 207 GLY A C 1
ATOM 1452 O O . GLY A 1 207 ? 5.958 12.569 6.167 1.00 88.81 207 GLY A O 1
ATOM 1453 N N . PHE A 1 208 ? 3.811 12.217 6.733 1.00 95.25 208 PHE A N 1
ATOM 1454 C CA . PHE A 1 208 ? 3.314 12.271 5.358 1.00 95.25 208 PHE A CA 1
ATOM 1455 C C . PHE A 1 208 ? 3.237 13.728 4.898 1.00 95.25 208 PHE A C 1
ATOM 1457 O O . PHE A 1 208 ? 3.037 14.641 5.702 1.00 95.25 208 PHE A O 1
ATOM 1464 N N . GLU A 1 209 ? 3.402 13.965 3.600 1.00 94.31 209 GLU A N 1
ATOM 1465 C CA . GLU A 1 209 ? 3.347 15.325 3.076 1.00 94.31 209 GLU A CA 1
ATOM 1466 C C . GLU A 1 209 ? 1.922 15.891 3.102 1.00 94.31 209 GLU A C 1
ATOM 1468 O O . GLU A 1 209 ? 0.933 15.190 2.867 1.00 94.31 209 GLU A O 1
ATOM 1473 N N . SER A 1 210 ? 1.814 17.202 3.336 1.00 91.56 210 SER A N 1
ATOM 1474 C CA . SER A 1 210 ? 0.535 17.911 3.247 1.00 91.56 210 SER A CA 1
ATOM 1475 C C . SER A 1 210 ? -0.038 17.763 1.835 1.00 91.56 210 SER A C 1
ATOM 1477 O O . SER A 1 210 ? 0.587 18.167 0.858 1.00 91.56 210 SER A O 1
ATOM 1479 N N . GLY A 1 211 ? -1.226 17.165 1.737 1.00 91.06 211 GLY A N 1
ATOM 1480 C CA . GLY A 1 211 ? -1.896 16.856 0.470 1.00 91.06 211 GLY A CA 1
ATOM 1481 C C . GLY A 1 211 ? -2.057 15.361 0.204 1.00 91.06 211 GLY A C 1
ATOM 1482 O O . GLY A 1 211 ? -2.979 14.995 -0.522 1.00 91.06 211 GLY A O 1
ATOM 1483 N N . ALA A 1 212 ? -1.248 14.509 0.847 1.00 96.00 212 ALA A N 1
ATOM 1484 C CA . ALA A 1 212 ? -1.363 13.063 0.703 1.00 96.00 212 ALA A CA 1
ATOM 1485 C C . ALA A 1 212 ? -2.771 12.594 1.102 1.00 96.00 212 ALA A C 1
ATOM 1487 O O . ALA A 1 212 ? -3.296 12.965 2.158 1.00 96.00 212 ALA A O 1
ATOM 1488 N N . LEU A 1 213 ? -3.392 11.758 0.268 1.00 96.50 213 LEU A N 1
ATOM 1489 C CA . LEU A 1 213 ? -4.712 11.208 0.558 1.00 96.50 213 LEU A CA 1
ATOM 1490 C C . LEU A 1 213 ? -4.563 9.968 1.436 1.00 96.50 213 LEU A C 1
ATOM 1492 O O . LEU A 1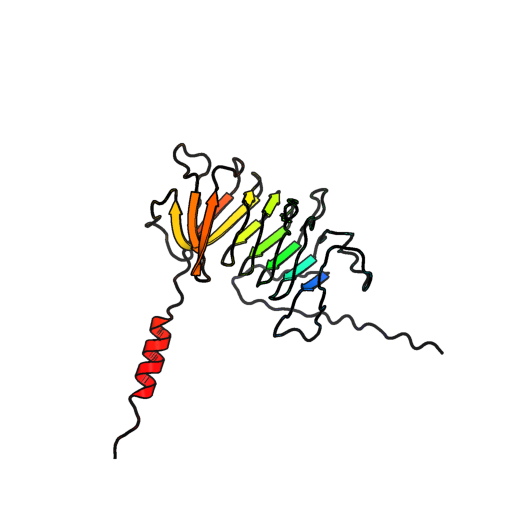 213 ? -4.163 8.911 0.953 1.00 96.50 213 LEU A O 1
ATOM 1496 N N . VAL A 1 214 ? -4.938 10.072 2.709 1.00 96.88 214 VAL A N 1
ATOM 1497 C CA . VAL A 1 214 ? -4.967 8.926 3.623 1.00 96.88 214 VAL A CA 1
ATOM 1498 C C . VAL A 1 214 ? -6.401 8.485 3.847 1.00 96.88 214 VAL A C 1
ATOM 1500 O O . VAL A 1 214 ? -7.235 9.262 4.318 1.00 96.88 214 VAL A O 1
ATOM 1503 N N . THR A 1 215 ? -6.693 7.225 3.537 1.00 97.62 215 THR A N 1
ATOM 1504 C CA . THR A 1 215 ? -7.998 6.633 3.829 1.00 97.62 215 THR A CA 1
ATOM 1505 C C . THR A 1 215 ? -7.872 5.340 4.612 1.00 97.62 215 THR A C 1
ATOM 1507 O O . THR A 1 215 ? -6.912 4.581 4.475 1.00 97.62 215 THR A O 1
ATOM 1510 N N . ILE A 1 216 ? -8.882 5.079 5.432 1.00 98.00 216 ILE A N 1
ATOM 1511 C CA . ILE A 1 216 ? -9.079 3.800 6.100 1.00 98.00 216 ILE A CA 1
ATOM 1512 C C . ILE A 1 216 ? -10.438 3.234 5.712 1.00 98.00 216 ILE A C 1
ATOM 1514 O O . ILE A 1 216 ? -11.407 3.974 5.556 1.00 98.00 216 ILE A O 1
ATOM 1518 N N . THR A 1 217 ? -10.524 1.921 5.546 1.00 97.94 217 THR A N 1
ATOM 1519 C CA . THR A 1 217 ? -11.780 1.226 5.259 1.00 97.94 217 THR A CA 1
ATOM 1520 C C . THR A 1 217 ? -11.937 0.060 6.216 1.00 97.94 217 THR A C 1
ATOM 1522 O O . THR A 1 217 ? -11.110 -0.857 6.247 1.00 97.94 217 THR A O 1
ATOM 1525 N N . LEU A 1 218 ? -13.027 0.081 6.982 1.00 97.38 218 LEU A N 1
ATOM 1526 C CA . LEU A 1 218 ? -13.376 -1.016 7.871 1.00 97.38 218 LEU A CA 1
ATOM 1527 C C . LEU A 1 218 ? -13.843 -2.219 7.046 1.00 97.38 218 LEU A C 1
ATOM 1529 O O . LEU A 1 218 ? -14.866 -2.168 6.361 1.00 97.38 218 LEU A O 1
ATOM 1533 N N . VAL A 1 219 ? -13.091 -3.309 7.129 1.00 95.19 219 VAL A N 1
ATOM 1534 C CA . VAL A 1 219 ? -13.440 -4.609 6.567 1.00 95.19 219 VAL A CA 1
ATOM 1535 C C . VAL A 1 219 ? -14.051 -5.438 7.694 1.00 95.19 219 VAL A C 1
ATOM 1537 O O . VAL A 1 219 ? -13.397 -5.632 8.722 1.00 95.19 219 VAL A O 1
ATOM 1540 N N . PRO A 1 220 ? -15.297 -5.927 7.553 1.00 88.31 220 PRO A N 1
ATOM 1541 C CA . PRO A 1 220 ? -15.872 -6.831 8.535 1.00 88.31 220 PRO A CA 1
ATOM 1542 C C . PRO A 1 220 ? -14.935 -8.015 8.742 1.00 88.31 220 PRO A C 1
ATOM 1544 O O . PRO A 1 220 ? -14.519 -8.642 7.765 1.00 88.31 220 PRO A O 1
ATOM 1547 N N . ALA A 1 221 ? -14.625 -8.338 10.000 1.00 80.88 221 ALA A N 1
ATOM 1548 C CA . ALA A 1 221 ? -13.898 -9.563 10.294 1.00 80.88 221 ALA A CA 1
ATOM 1549 C C . ALA A 1 221 ? -14.615 -10.727 9.586 1.00 80.88 221 ALA A C 1
ATOM 1551 O O . ALA A 1 221 ? -15.855 -10.783 9.632 1.00 80.88 221 ALA A O 1
ATOM 1552 N N . PRO A 1 222 ? -13.886 -11.636 8.910 1.00 69.38 222 PRO A N 1
ATOM 1553 C CA . PRO A 1 222 ? -14.517 -12.796 8.308 1.00 69.38 222 PRO A CA 1
ATOM 1554 C C . PRO A 1 222 ? -15.362 -13.463 9.389 1.00 69.38 222 PRO A C 1
ATOM 1556 O O . PRO A 1 222 ? -14.917 -13.621 10.527 1.00 69.38 222 PRO A O 1
ATOM 1559 N N . ALA A 1 223 ? -16.615 -13.788 9.066 1.00 62.53 223 ALA A N 1
ATOM 1560 C CA . ALA A 1 223 ? -17.553 -14.400 9.999 1.00 62.53 223 ALA A CA 1
ATOM 1561 C C . ALA A 1 223 ? -17.151 -15.861 10.279 1.00 62.53 223 ALA A C 1
ATOM 1563 O O . ALA A 1 223 ? -17.932 -16.790 10.087 1.00 62.53 223 ALA A O 1
ATOM 1564 N N . THR A 1 224 ? -15.920 -16.087 10.730 1.00 54.78 224 THR A N 1
ATOM 1565 C CA . THR A 1 224 ? -15.324 -17.382 11.054 1.00 54.78 224 THR A CA 1
ATOM 1566 C C . THR A 1 224 ? -16.203 -18.136 12.061 1.00 54.78 224 THR A C 1
ATOM 1568 O O . THR A 1 224 ? -16.307 -19.361 12.010 1.00 54.78 224 THR A O 1
ATOM 1571 N N . GLY A 1 225 ? -16.955 -17.408 12.898 1.00 49.34 225 GLY A N 1
ATOM 1572 C CA . GLY A 1 225 ? -17.985 -17.966 13.779 1.00 49.34 225 GLY A CA 1
ATOM 1573 C C . GLY A 1 225 ? -19.224 -18.535 13.067 1.00 49.34 225 GLY A C 1
ATOM 1574 O O . GLY A 1 225 ? -19.767 -19.541 13.518 1.00 49.34 225 GLY A O 1
ATOM 1575 N N . ALA A 1 226 ? -19.656 -17.969 11.935 1.00 49.28 226 ALA A N 1
ATOM 1576 C CA . ALA A 1 226 ? -20.803 -18.480 11.176 1.00 49.28 226 ALA A CA 1
ATOM 1577 C C . ALA A 1 226 ? -20.485 -19.822 10.489 1.00 49.28 226 ALA A C 1
ATOM 1579 O O . ALA A 1 226 ? -21.345 -20.700 10.407 1.00 49.28 226 ALA A O 1
ATOM 1580 N N . ILE A 1 227 ? -19.232 -20.019 10.067 1.00 50.94 227 ILE A N 1
ATOM 1581 C CA . ILE A 1 227 ? -18.782 -21.272 9.444 1.00 50.94 227 ILE A CA 1
ATOM 1582 C C . ILE A 1 227 ? -18.640 -22.384 10.497 1.00 50.94 227 ILE A C 1
ATOM 1584 O O . ILE A 1 227 ? -19.096 -23.506 10.264 1.00 50.94 227 ILE A O 1
ATOM 1588 N N . LEU A 1 228 ? -18.098 -22.086 11.688 1.00 51.50 228 LEU A N 1
ATOM 1589 C CA . LEU A 1 228 ? -18.018 -23.077 12.771 1.00 51.50 228 LEU A CA 1
ATOM 1590 C C . LEU A 1 228 ? -19.400 -23.472 13.316 1.00 51.50 228 LEU A C 1
ATOM 1592 O O . LEU A 1 228 ? -19.622 -24.648 13.602 1.00 51.50 228 LEU A O 1
ATOM 1596 N N . ALA A 1 229 ? -20.348 -22.534 13.414 1.00 51.59 229 ALA A N 1
ATOM 1597 C CA . ALA A 1 229 ? -21.719 -22.843 13.826 1.00 51.59 229 ALA A CA 1
ATOM 1598 C C . ALA A 1 229 ? -22.437 -23.762 12.816 1.00 51.59 229 ALA A C 1
ATOM 1600 O O . ALA A 1 229 ? -23.147 -24.687 13.218 1.00 51.59 229 ALA A O 1
ATOM 1601 N N . ALA A 1 230 ? -22.199 -23.575 11.512 1.00 51.75 230 ALA A N 1
ATOM 1602 C CA . ALA A 1 230 ? -22.732 -24.452 10.469 1.00 51.75 230 ALA A CA 1
ATOM 1603 C C . ALA A 1 230 ? -22.097 -25.859 10.495 1.00 51.75 230 ALA A C 1
ATOM 1605 O O . ALA A 1 230 ? -22.806 -26.860 10.370 1.00 51.75 230 ALA A O 1
ATOM 1606 N N . ALA A 1 231 ? -20.784 -25.962 10.730 1.00 51.62 231 ALA A N 1
ATOM 1607 C CA . ALA A 1 231 ? -20.088 -27.247 10.852 1.00 51.62 231 ALA A CA 1
ATOM 1608 C C . ALA A 1 231 ? -20.458 -28.011 12.145 1.00 51.62 231 ALA A C 1
ATOM 1610 O O . ALA A 1 231 ? -20.599 -29.239 12.135 1.00 51.62 231 ALA A O 1
ATOM 1611 N N . GLY A 1 232 ? -20.685 -27.291 13.249 1.00 52.41 232 GLY A N 1
ATOM 1612 C CA . GLY A 1 232 ? -21.171 -27.851 14.513 1.00 52.41 232 GLY A CA 1
ATOM 1613 C C . GLY A 1 232 ? -22.603 -28.392 14.423 1.00 52.41 232 GLY A C 1
ATOM 1614 O O . GLY A 1 232 ? -22.897 -29.459 14.961 1.00 52.41 232 GLY A O 1
ATOM 1615 N N . LEU A 1 233 ? -23.495 -27.728 13.676 1.00 50.75 233 LEU A N 1
ATOM 1616 C CA . LEU A 1 233 ? -24.859 -28.229 13.457 1.00 50.75 233 LEU A CA 1
ATOM 1617 C C . LEU A 1 233 ? -24.901 -29.499 12.584 1.00 50.75 233 LEU A C 1
ATOM 1619 O O . LEU A 1 233 ? -25.791 -30.336 12.755 1.00 50.75 233 LEU A O 1
ATOM 1623 N N . LEU A 1 234 ? -23.938 -29.675 11.673 1.00 51.72 234 LEU A N 1
ATOM 1624 C CA . LEU A 1 234 ? -23.850 -30.847 10.790 1.00 51.72 234 LEU A CA 1
ATOM 1625 C C . LEU A 1 234 ? -23.329 -32.114 11.493 1.00 51.72 234 LEU A C 1
ATOM 1627 O O . LEU A 1 234 ? -23.632 -33.221 11.048 1.00 51.72 234 LEU A O 1
ATOM 1631 N N . THR A 1 235 ? -22.614 -31.992 12.614 1.00 53.19 235 THR A N 1
ATOM 1632 C CA . THR A 1 235 ? -22.046 -33.148 13.339 1.00 53.19 235 THR A CA 1
ATOM 1633 C C . THR A 1 235 ? -23.001 -33.787 14.356 1.00 53.19 235 THR A C 1
ATOM 1635 O O . THR A 1 235 ? -22.768 -34.915 14.788 1.00 53.19 235 THR A O 1
ATOM 1638 N N . ILE A 1 236 ? -24.137 -33.155 14.679 1.00 57.31 236 ILE A N 1
ATOM 1639 C CA . ILE A 1 236 ? -25.084 -33.661 15.698 1.00 57.31 236 ILE A CA 1
ATOM 1640 C C . ILE A 1 236 ? -26.105 -34.675 15.131 1.00 57.31 236 ILE A C 1
ATOM 1642 O O . ILE A 1 236 ? -26.817 -35.349 15.878 1.00 57.31 236 ILE A O 1
ATOM 1646 N N . ARG A 1 237 ? -26.169 -34.885 13.808 1.00 53.19 237 ARG A N 1
ATOM 1647 C CA . ARG A 1 237 ? -27.264 -35.648 13.178 1.00 53.19 237 ARG A CA 1
ATOM 1648 C C . ARG A 1 237 ? -26.890 -37.045 12.665 1.00 53.19 237 ARG A C 1
ATOM 1650 O O . ARG A 1 237 ? -27.271 -37.393 11.553 1.00 53.19 237 ARG A O 1
ATOM 1657 N N . ARG A 1 238 ? -26.219 -37.898 13.455 1.00 58.03 238 ARG A N 1
ATOM 1658 C CA . ARG A 1 238 ? -26.226 -39.359 13.181 1.00 58.03 238 ARG A CA 1
ATOM 1659 C C . ARG A 1 238 ? -25.813 -40.238 14.368 1.00 58.03 238 ARG A C 1
ATOM 1661 O O . ARG A 1 238 ? -24.687 -40.708 14.452 1.00 58.03 238 ARG A O 1
ATOM 1668 N N . ARG A 1 239 ? -26.773 -40.532 15.248 1.00 61.31 239 ARG A N 1
ATOM 1669 C CA . ARG A 1 239 ? -26.888 -41.825 15.956 1.00 61.31 239 ARG A CA 1
ATOM 1670 C C . ARG A 1 239 ? -28.290 -41.943 16.563 1.00 61.31 239 ARG A C 1
ATOM 1672 O O . ARG A 1 239 ? -28.513 -41.651 17.732 1.00 61.31 239 ARG A O 1
ATOM 1679 N N . ARG A 1 240 ? -29.261 -42.352 15.743 1.00 65.88 240 ARG A N 1
ATOM 1680 C CA . ARG A 1 240 ? -30.439 -43.075 16.241 1.00 65.88 240 ARG A CA 1
ATOM 1681 C C . ARG A 1 240 ? -30.296 -44.530 15.803 1.00 65.88 240 ARG A C 1
ATOM 1683 O O . ARG A 1 240 ? -29.793 -44.780 14.711 1.00 65.88 240 ARG A O 1
ATOM 1690 N N . ARG A 1 241 ? -30.608 -45.387 16.772 1.00 64.81 241 ARG A N 1
ATOM 1691 C CA . ARG A 1 241 ? -30.367 -46.829 16.866 1.00 64.81 241 ARG A CA 1
ATOM 1692 C C . ARG A 1 241 ? -30.954 -47.619 15.710 1.00 64.81 241 ARG A C 1
ATOM 1694 O O . ARG A 1 241 ? -32.029 -47.201 15.231 1.00 64.81 241 ARG A O 1
#

Sequence (241 aa):
MNTSQLATVATLTLTLTAGIAAARTFTTVLNIGTDPNAGVMFDGSSVGGGFGFVSLDNLSGNVLGSDGQLNLFNGGSILNGFNVGPTDFTGSNIEVNIFGGNVGGTNGAPFAVRTGSTVNVLGGSLNTIVAFDATLNISGGSFGGEVFVDSSSAFNVFGTAFFLDGVELTDLVAGQAFTIDLNGSSVGNFLSGNLADGSAFNFFIGGFESGALVTITLVPAPATGAILAAAGLLTIRRRRR